Protein AF-A0A433PFR7-F1 (afdb_monomer)

Mean predicted aligned error: 8.27 Å

Structure (mmCIF, N/CA/C/O backbone):
data_AF-A0A433PFR7-F1
#
_entry.id   AF-A0A433PFR7-F1
#
loop_
_atom_site.group_PDB
_atom_site.id
_atom_site.type_symbol
_atom_site.label_atom_id
_atom_site.label_alt_id
_atom_site.label_comp_id
_atom_site.label_asym_id
_atom_site.label_entity_id
_atom_site.label_seq_id
_atom_site.pdbx_PDB_ins_code
_atom_site.Cartn_x
_atom_site.Cartn_y
_atom_site.Cartn_z
_atom_site.occupancy
_atom_site.B_iso_or_equiv
_atom_site.auth_seq_id
_atom_site.auth_comp_id
_atom_site.auth_asym_id
_atom_site.auth_atom_id
_atom_site.pdbx_PDB_model_num
ATOM 1 N N . MET A 1 1 ? -20.450 30.316 16.118 1.00 57.66 1 MET A N 1
ATOM 2 C CA . MET A 1 1 ? -20.716 29.095 16.912 1.00 57.66 1 MET A CA 1
ATOM 3 C C . MET A 1 1 ? -19.470 28.227 16.877 1.00 57.66 1 MET A C 1
ATOM 5 O O . MET A 1 1 ? -18.937 28.027 15.795 1.00 57.66 1 MET A O 1
ATOM 9 N N . GLY A 1 2 ? -18.952 27.804 18.033 1.00 80.06 2 GLY A N 1
ATOM 10 C CA . GLY A 1 2 ? -17.734 26.987 18.105 1.00 80.06 2 GLY A CA 1
ATOM 11 C C . GLY A 1 2 ? -18.004 25.517 17.775 1.00 80.06 2 GLY A C 1
ATOM 12 O O . GLY A 1 2 ? -19.076 25.006 18.090 1.00 80.06 2 GLY A O 1
ATOM 13 N N . LEU A 1 3 ? -17.019 24.834 17.182 1.00 79.88 3 LEU A N 1
ATOM 14 C CA . LEU A 1 3 ? -17.090 23.415 16.791 1.00 79.88 3 LEU A CA 1
ATOM 15 C C . LEU A 1 3 ? -17.445 22.475 17.965 1.00 79.88 3 LEU A C 1
ATOM 17 O O . LEU A 1 3 ? -17.964 21.389 17.753 1.00 79.88 3 LEU A O 1
ATOM 21 N N . THR A 1 4 ? -17.188 22.910 19.202 1.00 82.31 4 THR A N 1
ATOM 22 C CA . THR A 1 4 ? -17.445 22.179 20.454 1.00 82.31 4 THR A CA 1
ATOM 23 C C . THR A 1 4 ? -18.914 22.150 20.884 1.00 82.31 4 THR A C 1
ATOM 25 O O . THR A 1 4 ? -19.231 21.505 21.873 1.00 82.31 4 THR A O 1
ATOM 28 N N . LEU A 1 5 ? -19.796 22.885 20.201 1.00 90.31 5 LEU A N 1
ATOM 29 C CA . LEU A 1 5 ? -21.241 22.893 20.472 1.00 90.31 5 LEU A CA 1
ATOM 30 C C . LEU A 1 5 ? -22.022 21.988 19.507 1.00 90.31 5 LEU A C 1
ATOM 32 O O . LEU A 1 5 ? -23.244 21.905 19.598 1.00 90.31 5 LEU A O 1
ATOM 36 N N . LEU A 1 6 ? -21.334 21.359 18.551 1.00 92.69 6 LEU A N 1
ATOM 37 C CA . LEU A 1 6 ? -21.954 20.459 17.586 1.00 92.69 6 LEU A CA 1
ATOM 38 C C . LEU A 1 6 ? -22.175 19.070 18.207 1.00 92.69 6 LEU A C 1
ATOM 40 O O . LEU A 1 6 ? -21.368 18.644 19.033 1.00 92.69 6 LEU A O 1
ATOM 44 N N . PRO A 1 7 ? -23.215 18.329 17.784 1.00 95.31 7 PRO A N 1
ATOM 45 C CA . PRO A 1 7 ? -23.374 16.928 18.159 1.00 95.31 7 PRO A CA 1
ATOM 46 C C . PRO A 1 7 ? -22.161 16.088 17.743 1.00 95.31 7 PRO A C 1
ATOM 48 O O . PRO A 1 7 ? -21.603 16.292 16.660 1.00 95.31 7 PRO A O 1
ATOM 51 N N . GLU A 1 8 ? -21.794 15.100 18.560 1.00 95.06 8 GLU A N 1
ATOM 52 C CA . GLU A 1 8 ? -20.615 14.254 18.325 1.00 95.06 8 GLU A CA 1
ATOM 53 C C . GLU A 1 8 ? -20.634 13.555 16.962 1.00 95.06 8 GLU A C 1
ATOM 55 O O . GLU A 1 8 ? -19.588 13.428 16.336 1.00 95.06 8 GLU A O 1
ATOM 60 N N . ASP A 1 9 ? -21.803 13.170 16.445 1.00 95.38 9 ASP A N 1
ATOM 61 C CA . ASP A 1 9 ? -21.917 12.541 15.122 1.00 95.38 9 ASP A CA 1
ATOM 62 C C . ASP A 1 9 ? -21.520 13.489 13.979 1.00 95.38 9 ASP A C 1
ATOM 64 O O . ASP A 1 9 ? -20.917 13.071 12.985 1.00 95.38 9 ASP A O 1
ATOM 68 N N . ILE A 1 10 ? -21.809 14.787 14.118 1.00 96.31 10 ILE A N 1
ATOM 69 C CA . ILE A 1 10 ? -21.366 15.805 13.158 1.00 96.31 10 ILE A CA 1
ATOM 70 C C . ILE A 1 10 ? -19.855 15.983 13.271 1.00 96.31 10 ILE A C 1
ATOM 72 O O . ILE A 1 10 ? -19.156 16.013 12.258 1.00 96.31 10 ILE A O 1
ATOM 76 N N . ILE A 1 11 ? -19.340 16.028 14.499 1.00 96.38 11 ILE A N 1
ATOM 77 C CA . ILE A 1 11 ? -17.906 16.130 14.763 1.00 96.38 11 ILE A CA 1
ATOM 78 C C . ILE A 1 11 ? -17.160 14.908 14.199 1.00 96.38 11 ILE A C 1
ATOM 80 O O . ILE A 1 11 ? -16.116 15.067 13.572 1.00 96.38 11 ILE A O 1
ATOM 84 N N . LEU A 1 12 ? -17.712 13.703 14.340 1.00 96.50 12 LEU A N 1
ATOM 85 C CA . LEU A 1 12 ? -17.179 12.462 13.780 1.00 96.50 12 LEU A CA 1
ATOM 86 C C . LEU A 1 12 ? -17.152 12.494 12.249 1.00 96.50 12 LEU A C 1
ATOM 88 O O . LEU A 1 12 ? -16.166 12.081 11.635 1.00 96.50 12 LEU A O 1
ATOM 92 N N . ASN A 1 13 ? -18.210 13.016 11.622 1.00 95.94 13 ASN A N 1
ATOM 93 C CA . ASN A 1 13 ? -18.255 13.202 10.175 1.00 95.94 13 ASN A CA 1
ATOM 94 C C . ASN A 1 13 ? -17.213 14.210 9.686 1.00 95.94 13 ASN A C 1
ATOM 96 O O . ASN A 1 13 ? -16.622 13.991 8.633 1.00 95.94 13 ASN A O 1
ATOM 100 N N . VAL A 1 14 ? -16.938 15.274 10.440 1.00 95.25 14 VAL A N 1
ATOM 101 C CA . VAL A 1 14 ? -15.819 16.176 10.131 1.00 95.25 14 VAL A CA 1
ATOM 102 C C . VAL A 1 14 ? -14.492 15.440 10.312 1.00 95.25 14 VAL A C 1
ATOM 104 O O . VAL A 1 14 ? -13.678 15.416 9.394 1.00 95.25 14 VAL A O 1
ATOM 107 N N . PHE A 1 15 ? -14.299 14.777 11.455 1.00 95.94 15 PHE A N 1
ATOM 108 C CA . PHE A 1 15 ? -13.058 14.093 11.818 1.00 95.94 15 PHE A CA 1
ATOM 109 C C . PHE A 1 15 ? -12.628 13.054 10.782 1.00 95.94 15 PHE A C 1
ATOM 111 O O . PHE A 1 15 ? -11.474 13.047 10.359 1.00 95.94 15 PHE A O 1
ATOM 118 N N . LYS A 1 16 ? -13.550 12.195 10.330 1.00 95.31 16 LYS A N 1
ATOM 119 C CA . LYS A 1 16 ? -13.229 11.126 9.374 1.00 95.31 16 LYS A CA 1
ATOM 120 C C . LYS A 1 16 ? -12.813 11.645 7.992 1.00 95.31 16 LYS A C 1
ATOM 122 O O . LYS A 1 16 ? -12.216 10.882 7.249 1.00 95.31 16 LYS A O 1
ATOM 127 N N . ASN A 1 17 ? -13.112 12.902 7.654 1.00 94.75 17 ASN A N 1
ATOM 128 C CA . ASN A 1 17 ? -12.732 13.537 6.386 1.00 94.75 17 ASN A CA 1
ATOM 129 C C . ASN A 1 17 ? -11.393 14.293 6.459 1.00 94.75 17 ASN A C 1
ATOM 131 O O . ASN A 1 17 ? -10.944 14.850 5.460 1.00 94.75 17 ASN A O 1
ATOM 135 N N . LEU A 1 18 ? -10.753 14.344 7.630 1.00 92.94 18 LEU A N 1
ATOM 136 C CA . LEU A 1 18 ? -9.471 15.021 7.790 1.00 92.94 18 LEU A CA 1
ATOM 137 C C . LEU A 1 18 ? -8.329 14.155 7.272 1.00 92.94 18 LEU A C 1
ATOM 139 O O . LEU A 1 18 ? -8.136 13.046 7.764 1.00 92.94 18 LEU A O 1
ATOM 143 N N . SER A 1 19 ? -7.501 14.715 6.392 1.00 89.62 19 SER A N 1
ATOM 144 C CA . SER A 1 19 ? -6.254 14.078 5.953 1.00 89.62 19 SER A CA 1
ATOM 145 C C . SER A 1 19 ? -5.286 13.838 7.116 1.00 89.62 19 SER A C 1
ATOM 147 O O . SER A 1 19 ? -4.641 12.795 7.186 1.00 89.62 19 SER A O 1
ATOM 149 N N . ASN A 1 20 ? -5.215 14.785 8.060 1.00 88.44 20 ASN A N 1
ATOM 150 C CA . ASN A 1 20 ? -4.417 14.665 9.274 1.00 88.44 20 ASN A CA 1
ATOM 151 C C . ASN A 1 20 ? -5.273 14.895 10.539 1.00 88.44 20 ASN A C 1
ATOM 153 O O . ASN A 1 20 ? -5.605 16.042 10.859 1.00 88.44 20 ASN A O 1
ATOM 157 N N . PRO A 1 21 ? -5.590 13.841 11.315 1.00 91.62 21 PRO A N 1
ATOM 158 C CA . PRO A 1 21 ? -6.370 13.972 12.546 1.00 91.62 21 PRO A CA 1
ATOM 159 C C . PRO A 1 21 ? -5.608 14.686 13.680 1.00 91.62 21 PRO A C 1
ATOM 161 O O . PRO A 1 21 ? -6.219 15.096 14.669 1.00 91.62 21 PRO A O 1
ATOM 164 N N . GLN A 1 22 ? -4.288 14.880 13.564 1.00 91.12 22 GLN A N 1
ATOM 165 C CA . GLN A 1 22 ? -3.486 15.524 14.605 1.00 91.12 22 GLN A CA 1
ATOM 166 C C . GLN A 1 22 ? -3.878 16.991 14.808 1.00 91.12 22 GLN A C 1
ATOM 168 O O . GLN A 1 22 ? -4.051 17.416 15.951 1.00 91.12 22 GLN A O 1
ATOM 173 N N . SER A 1 23 ? -4.101 17.748 13.731 1.00 90.38 23 SER A N 1
ATOM 174 C CA . SER A 1 23 ? -4.507 19.158 13.817 1.00 90.38 23 SER A CA 1
ATOM 175 C C . SER A 1 23 ? -5.829 19.332 14.570 1.00 90.38 23 SER A C 1
ATOM 177 O O . SER A 1 23 ? -5.999 20.276 15.337 1.00 90.38 23 SER A O 1
ATOM 179 N N . PHE A 1 24 ? -6.744 18.373 14.426 1.00 92.94 24 PHE A N 1
ATOM 180 C CA . PHE A 1 24 ? -8.010 18.358 15.155 1.00 92.94 24 PHE A CA 1
ATOM 181 C C . PHE A 1 24 ? -7.815 18.130 16.654 1.00 92.94 24 PHE A C 1
ATOM 183 O O . PHE A 1 24 ? -8.412 18.826 17.473 1.00 92.94 24 PHE A O 1
ATOM 190 N N . SER A 1 25 ? -6.925 17.206 17.022 1.00 93.81 25 SER A N 1
ATOM 191 C CA . SER A 1 25 ? -6.596 16.943 18.427 1.00 93.81 25 SER A CA 1
ATOM 192 C C . SER A 1 25 ? -5.923 18.136 19.125 1.00 93.81 25 SER A C 1
ATOM 194 O O . SER A 1 25 ? -6.022 18.272 20.340 1.00 93.81 25 SER A O 1
ATOM 196 N N . GLN A 1 26 ? -5.262 19.018 18.369 1.00 94.75 26 GLN A N 1
ATOM 197 C CA . GLN A 1 26 ? -4.558 20.194 18.890 1.00 94.75 26 GLN A CA 1
ATOM 198 C C . GLN A 1 26 ? -5.454 21.432 19.041 1.00 94.75 26 GLN A C 1
ATOM 200 O O . GLN A 1 26 ? -5.080 22.372 19.738 1.00 94.75 26 GLN A O 1
ATOM 205 N N . ALA A 1 27 ? -6.637 21.443 18.422 1.00 94.12 27 ALA A N 1
ATOM 206 C CA . ALA A 1 27 ? -7.498 22.622 18.381 1.00 94.12 27 ALA A CA 1
ATOM 207 C C . ALA A 1 27 ? -8.215 2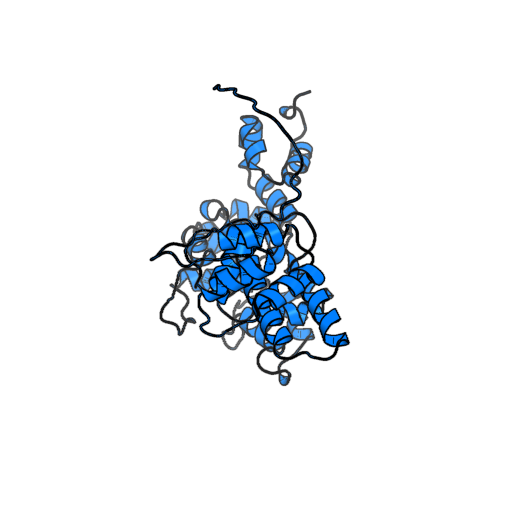2.914 19.714 1.00 94.12 27 ALA A C 1
ATOM 209 O O . ALA A 1 27 ? -8.423 24.076 20.058 1.00 94.12 27 ALA A O 1
ATOM 210 N N . SER A 1 28 ? -8.614 21.890 20.482 1.00 94.75 28 SER A N 1
ATOM 211 C CA . SER A 1 28 ? -9.188 22.082 21.824 1.00 94.75 28 SER A CA 1
ATOM 212 C C . SER A 1 28 ? -9.105 20.823 22.694 1.00 94.75 28 SER A C 1
ATOM 214 O O . SER A 1 28 ? -8.975 19.711 22.187 1.00 94.75 28 SER A O 1
ATOM 216 N N . ARG A 1 29 ? -9.257 20.979 24.020 1.00 95.25 29 ARG A N 1
ATOM 217 C CA . ARG A 1 29 ? -9.275 19.847 24.973 1.00 95.25 29 ARG A CA 1
ATOM 218 C C . ARG A 1 29 ? -10.424 18.866 24.720 1.00 95.25 29 ARG A C 1
ATOM 220 O O . ARG A 1 29 ? -10.246 17.668 24.909 1.00 95.25 29 ARG A O 1
ATOM 227 N N . HIS A 1 30 ? -11.585 19.364 24.295 1.00 94.75 30 HIS A N 1
ATOM 228 C CA . HIS A 1 30 ? -12.734 18.517 23.981 1.00 94.75 30 HIS A CA 1
ATOM 229 C C . HIS A 1 30 ? -12.462 17.665 22.733 1.00 94.75 30 HIS A C 1
ATOM 231 O O . HIS A 1 30 ? -12.607 16.446 22.778 1.00 94.75 30 HIS A O 1
ATOM 237 N N . LEU A 1 31 ? -11.954 18.284 21.659 1.00 95.06 31 LEU A N 1
ATOM 238 C CA . LEU A 1 31 ? -11.598 17.574 20.425 1.00 95.06 31 LEU A CA 1
ATOM 239 C C . LEU A 1 31 ? -10.433 16.597 20.636 1.00 95.06 31 LEU A C 1
ATOM 241 O O . LEU A 1 31 ? -10.427 15.507 20.067 1.00 95.06 31 LEU A O 1
ATOM 245 N N . TYR A 1 32 ? -9.484 16.942 21.509 1.00 96.00 32 TYR A N 1
ATOM 246 C CA . TYR A 1 32 ? -8.449 16.021 21.969 1.00 96.00 32 TYR A CA 1
ATOM 247 C C . TYR A 1 32 ? -9.048 14.772 22.632 1.00 96.00 32 TYR A C 1
ATOM 249 O O . TYR A 1 32 ? -8.639 13.660 22.297 1.00 96.00 32 TYR A O 1
ATOM 257 N N . GLY A 1 33 ? -10.034 14.943 23.521 1.00 96.50 33 GLY A N 1
ATOM 258 C CA . GLY A 1 33 ? -10.772 13.843 24.149 1.00 96.50 33 GLY A CA 1
ATOM 259 C C . GLY A 1 33 ? -11.422 12.923 23.116 1.00 96.50 33 GLY A C 1
ATOM 260 O O . GLY A 1 33 ? -11.095 11.738 23.074 1.00 96.50 33 GLY A O 1
ATOM 261 N N . LEU A 1 34 ? -12.224 13.491 22.211 1.00 96.31 34 LEU A N 1
ATOM 262 C CA . LEU A 1 34 ? -12.895 12.742 21.141 1.00 96.31 34 LEU A CA 1
ATOM 263 C C . LEU A 1 34 ? -11.901 12.012 20.225 1.00 96.31 34 LEU A C 1
ATOM 265 O O . LEU A 1 34 ? -12.085 10.843 19.901 1.00 96.31 34 LEU A O 1
ATOM 269 N N . SER A 1 35 ? -10.782 12.651 19.860 1.00 95.12 35 SER A N 1
ATOM 270 C CA . SER A 1 35 ? -9.757 12.036 18.999 1.00 95.12 35 SER A CA 1
ATOM 271 C C . SER A 1 35 ? -9.100 10.791 19.611 1.00 95.12 35 SER A C 1
ATOM 273 O O . SER A 1 35 ? -8.528 9.964 18.894 1.00 95.12 35 SER A O 1
ATOM 275 N N . LYS A 1 36 ? -9.163 10.635 20.940 1.00 94.75 36 LYS A N 1
ATOM 276 C CA . LYS A 1 36 ? -8.648 9.450 21.631 1.00 94.75 36 LYS A CA 1
ATOM 277 C C . LYS A 1 36 ? -9.621 8.283 21.612 1.00 94.75 36 LYS A C 1
ATOM 279 O O . LYS A 1 36 ? -9.160 7.152 21.794 1.00 94.75 36 LYS A O 1
ATOM 284 N N . GLU A 1 37 ? -10.902 8.525 21.383 1.00 96.62 37 GLU A N 1
ATOM 285 C CA . GLU A 1 37 ? -11.910 7.479 21.432 1.00 96.62 37 GLU A CA 1
ATOM 286 C C . GLU A 1 37 ? -11.708 6.440 20.321 1.00 96.62 37 GLU A C 1
ATOM 288 O O . GLU A 1 37 ? -11.404 6.796 19.173 1.00 96.62 37 GLU A O 1
ATOM 293 N N . PRO A 1 38 ? -11.902 5.142 20.624 1.00 97.19 38 PRO A N 1
ATOM 294 C CA . PRO A 1 38 ? -11.818 4.081 19.626 1.00 97.19 38 PRO A CA 1
ATOM 295 C C . PRO A 1 38 ? -12.721 4.312 18.412 1.00 97.19 38 PRO A C 1
ATOM 297 O O . PRO A 1 38 ? -12.294 4.074 17.284 1.00 97.19 38 PRO A O 1
ATOM 300 N N . ARG A 1 39 ? -13.932 4.841 18.631 1.00 97.44 39 ARG A N 1
ATOM 301 C CA . ARG A 1 39 ? -14.922 5.131 17.583 1.00 97.44 39 ARG A CA 1
ATOM 302 C C . ARG A 1 39 ? -14.375 6.091 16.528 1.00 97.44 39 ARG A C 1
ATOM 304 O O . ARG A 1 39 ? -14.427 5.786 15.339 1.00 97.44 39 ARG A O 1
ATOM 311 N N . PHE A 1 40 ? -13.797 7.215 16.949 1.00 97.50 40 PHE A N 1
ATOM 312 C CA . PHE A 1 40 ? -13.238 8.218 16.038 1.00 97.50 40 PHE A CA 1
ATOM 313 C C . PHE A 1 40 ? -12.099 7.643 15.192 1.00 97.50 40 PHE A C 1
ATOM 315 O O . PHE A 1 40 ? -12.100 7.782 13.967 1.00 97.50 40 PHE A O 1
ATOM 322 N N . LYS A 1 41 ? -11.166 6.924 15.827 1.00 97.06 41 LYS A N 1
ATOM 323 C CA . LYS A 1 41 ? -10.046 6.268 15.134 1.00 97.06 41 LYS A CA 1
ATOM 324 C C . LYS A 1 41 ? -10.526 5.210 14.148 1.00 97.06 41 LYS A C 1
ATOM 326 O O . LYS A 1 41 ? -10.062 5.196 13.012 1.00 97.06 41 LYS A O 1
ATOM 331 N N . ALA A 1 42 ? -11.460 4.354 14.561 1.00 98.06 42 ALA A N 1
ATOM 332 C CA . ALA A 1 42 ? -12.000 3.291 13.724 1.00 98.06 42 ALA A CA 1
ATOM 333 C C . ALA A 1 42 ? -12.679 3.848 12.466 1.00 98.06 42 ALA A C 1
ATOM 335 O O . ALA A 1 42 ? -12.347 3.434 11.357 1.00 98.06 42 ALA A O 1
ATOM 336 N N . HIS A 1 43 ? -13.553 4.847 12.620 1.00 97.81 43 HIS A N 1
ATOM 337 C CA . HIS A 1 43 ? -14.198 5.504 11.484 1.00 97.81 43 HIS A CA 1
ATOM 338 C C . HIS A 1 43 ? -13.194 6.196 10.560 1.00 97.81 43 HIS A C 1
ATOM 340 O O . HIS A 1 43 ? -13.334 6.098 9.344 1.00 97.81 43 HIS A O 1
ATOM 346 N N . TRP A 1 44 ? -12.178 6.868 11.107 1.00 97.19 44 TRP A N 1
ATOM 347 C CA . TRP A 1 44 ? -11.142 7.510 10.298 1.00 97.19 44 TRP A CA 1
ATOM 348 C C . TRP A 1 44 ? -10.313 6.489 9.505 1.00 97.19 44 TRP A C 1
ATOM 350 O O . TRP A 1 44 ? -10.125 6.673 8.304 1.00 97.19 44 TRP A O 1
ATOM 360 N N . LEU A 1 45 ? -9.889 5.390 10.142 1.00 97.00 45 LEU A N 1
ATOM 361 C CA . LEU A 1 45 ? -9.119 4.306 9.517 1.00 97.00 45 LEU A CA 1
ATOM 362 C C . LEU A 1 45 ? -9.905 3.615 8.396 1.00 97.00 45 LEU A C 1
ATOM 364 O O . LEU A 1 45 ? -9.369 3.416 7.307 1.00 97.00 45 LEU A O 1
ATOM 368 N N . VAL A 1 46 ? -11.175 3.273 8.641 1.00 97.38 46 VAL A N 1
ATOM 369 C CA . VAL A 1 46 ? -12.046 2.651 7.630 1.00 97.38 46 VAL A CA 1
ATOM 370 C C . VAL A 1 46 ? -12.346 3.622 6.491 1.00 97.38 46 VAL A C 1
ATOM 372 O O . VAL A 1 46 ? -12.349 3.207 5.337 1.00 97.38 46 VAL A O 1
ATOM 375 N N . HIS A 1 47 ? -12.548 4.909 6.780 1.00 96.06 47 HIS A N 1
ATOM 376 C CA . HIS A 1 47 ? -12.802 5.911 5.747 1.00 96.06 47 HIS A CA 1
ATOM 377 C C . HIS A 1 47 ? -11.587 6.139 4.834 1.00 96.06 47 HIS A C 1
ATOM 379 O O . HIS A 1 47 ? -11.742 6.193 3.619 1.00 96.06 47 HIS A O 1
ATOM 385 N N . HIS A 1 48 ? -10.379 6.234 5.399 1.00 93.50 48 HIS A N 1
ATOM 386 C CA . HIS A 1 48 ? -9.168 6.551 4.632 1.00 93.50 48 HIS A CA 1
ATOM 387 C C . HIS A 1 48 ? -8.564 5.346 3.911 1.00 93.50 48 HIS A C 1
ATOM 389 O O . HIS A 1 48 ? -8.147 5.457 2.759 1.00 93.50 48 HIS A O 1
ATOM 395 N N . PHE A 1 49 ? -8.515 4.186 4.567 1.00 93.88 49 PHE A N 1
ATOM 396 C CA . PHE A 1 49 ? -7.866 2.995 4.008 1.00 93.88 49 PHE A CA 1
ATOM 397 C C . PHE A 1 49 ? -8.859 1.980 3.440 1.00 93.88 49 PHE A C 1
ATOM 399 O O . PHE A 1 49 ? -8.475 1.044 2.740 1.00 93.88 49 PHE A O 1
ATOM 406 N N . GLY A 1 50 ? -10.147 2.162 3.712 1.00 95.00 50 GLY A N 1
ATOM 407 C CA . GLY A 1 50 ? -11.181 1.206 3.361 1.00 95.00 50 GLY A CA 1
ATOM 408 C C . GLY A 1 50 ? -11.248 0.018 4.332 1.00 95.00 50 GLY A C 1
ATOM 409 O O . GLY A 1 50 ? -10.293 -0.268 5.065 1.00 95.00 50 GLY A O 1
ATOM 410 N N . PRO A 1 51 ? -12.362 -0.738 4.293 1.00 95.81 51 PRO A N 1
ATOM 411 C CA . PRO A 1 51 ? -12.597 -1.928 5.115 1.00 95.81 51 PRO A CA 1
ATOM 412 C C . PRO A 1 51 ? -11.423 -2.908 5.172 1.00 95.81 51 PRO A C 1
ATOM 414 O O . PRO A 1 51 ? -11.076 -3.434 6.224 1.00 95.81 51 PRO A O 1
ATOM 417 N N . ARG A 1 52 ? -10.789 -3.141 4.022 1.00 95.12 52 ARG A N 1
ATOM 418 C CA . ARG A 1 52 ? -9.794 -4.198 3.835 1.00 95.12 52 ARG A CA 1
ATOM 419 C C . ARG A 1 52 ? -8.434 -3.887 4.470 1.00 95.12 52 ARG A C 1
ATOM 421 O O . ARG A 1 52 ? -7.716 -4.799 4.865 1.00 95.12 52 ARG A O 1
ATOM 428 N N . TYR A 1 53 ? -8.082 -2.607 4.572 1.00 95.56 53 TYR A N 1
ATOM 429 C CA . TYR A 1 53 ? -6.754 -2.164 5.007 1.00 95.56 53 TYR A CA 1
ATOM 430 C C . TYR A 1 53 ? -6.747 -1.468 6.362 1.00 95.56 53 TYR A C 1
ATOM 432 O O . TYR A 1 53 ? -5.675 -1.279 6.936 1.00 95.56 53 TYR A O 1
ATOM 440 N N . ALA A 1 54 ? -7.921 -1.103 6.882 1.00 96.94 54 ALA A N 1
ATOM 441 C CA . ALA A 1 54 ? -8.054 -0.385 8.142 1.00 96.94 54 ALA A CA 1
ATOM 442 C C . ALA A 1 54 ? -7.289 -1.068 9.286 1.00 96.94 54 ALA A C 1
ATOM 444 O O . ALA A 1 54 ? -6.524 -0.406 9.984 1.00 96.94 54 ALA A O 1
ATOM 445 N N . LEU A 1 55 ? -7.422 -2.393 9.431 1.00 97.25 55 LEU A N 1
ATOM 446 C CA . LEU A 1 55 ? -6.714 -3.152 10.464 1.00 97.25 55 LEU A CA 1
ATOM 447 C C . LEU A 1 55 ? -5.191 -3.144 10.264 1.00 97.25 55 LEU A C 1
ATOM 449 O O . LEU A 1 55 ? -4.451 -2.907 11.216 1.00 97.25 55 LEU A O 1
ATOM 453 N N . TYR A 1 56 ? -4.720 -3.364 9.032 1.00 96.25 56 TYR A N 1
ATOM 454 C CA . TYR A 1 56 ? -3.289 -3.349 8.712 1.00 96.25 56 TYR A CA 1
ATOM 455 C C . TYR A 1 56 ? -2.648 -2.008 9.090 1.00 96.25 56 TYR A C 1
ATOM 457 O O . TYR A 1 56 ? -1.652 -1.980 9.813 1.00 96.25 56 TYR A O 1
ATOM 465 N N . TYR A 1 57 ? -3.247 -0.888 8.671 1.00 95.75 57 TYR A N 1
ATOM 466 C CA . TYR A 1 57 ? -2.703 0.435 8.985 1.00 95.75 57 TYR A CA 1
ATOM 467 C C . TYR A 1 57 ? -2.910 0.849 10.442 1.00 95.75 57 TYR A C 1
ATOM 469 O O . TYR A 1 57 ? -2.088 1.608 10.956 1.00 95.75 57 TYR A O 1
ATOM 477 N N . ALA A 1 58 ? -3.935 0.337 11.131 1.00 97.06 58 ALA A N 1
ATOM 478 C CA . ALA A 1 58 ? -4.063 0.510 12.577 1.00 97.06 58 ALA A CA 1
ATOM 479 C C . ALA A 1 58 ? -2.843 -0.078 13.296 1.00 97.06 58 ALA A C 1
ATOM 481 O O . ALA A 1 58 ? -2.180 0.618 14.064 1.00 97.06 58 ALA A O 1
ATOM 482 N N . ILE A 1 59 ? -2.500 -1.329 12.979 1.00 96.50 59 ILE A N 1
ATOM 483 C CA . ILE A 1 59 ? -1.358 -2.024 13.579 1.00 96.50 59 ILE A CA 1
ATOM 484 C C . ILE A 1 59 ? -0.056 -1.323 13.194 1.00 96.50 59 ILE A C 1
ATOM 486 O O . ILE A 1 59 ? 0.754 -1.031 14.066 1.00 96.50 59 ILE A O 1
ATOM 490 N N . LEU A 1 60 ? 0.130 -0.985 11.916 1.00 93.88 60 LEU A N 1
ATOM 491 C CA . LEU A 1 60 ? 1.369 -0.373 11.437 1.00 93.88 60 LEU A CA 1
ATOM 492 C C . LEU A 1 60 ? 1.622 1.020 12.042 1.00 93.88 60 LEU A C 1
ATOM 494 O O . LEU A 1 60 ? 2.755 1.333 12.406 1.00 93.88 60 LEU A O 1
ATOM 498 N N . ARG A 1 61 ? 0.586 1.866 12.150 1.00 93.12 61 ARG A N 1
ATOM 499 C CA . ARG A 1 61 ? 0.726 3.268 12.594 1.00 93.12 61 ARG A CA 1
ATOM 500 C C . ARG A 1 61 ? 0.569 3.446 14.104 1.00 93.12 61 ARG A C 1
ATOM 502 O O . ARG A 1 61 ? 1.179 4.345 14.675 1.00 93.12 61 ARG A O 1
ATOM 509 N N . MET A 1 62 ? -0.254 2.627 14.756 1.00 95.50 62 MET A N 1
ATOM 510 C CA . MET A 1 62 ? -0.603 2.775 16.173 1.00 95.50 62 MET A CA 1
ATOM 511 C C . MET A 1 62 ? -0.714 1.423 16.901 1.00 95.50 62 MET A C 1
ATOM 513 O O . MET A 1 62 ? -1.741 1.137 17.525 1.00 95.50 62 MET A O 1
ATOM 517 N N . PRO A 1 63 ? 0.349 0.594 16.891 1.00 96.62 63 PRO A N 1
ATOM 518 C CA . PRO A 1 63 ? 0.277 -0.778 17.401 1.00 96.62 63 PRO A CA 1
ATOM 519 C C . PRO A 1 63 ? -0.140 -0.839 18.875 1.00 96.62 63 PRO A C 1
ATOM 521 O O . PRO A 1 63 ? -1.019 -1.611 19.239 1.00 96.62 63 PRO A O 1
ATOM 524 N N . HIS A 1 64 ? 0.394 0.059 19.705 1.00 96.88 64 HIS A N 1
ATOM 525 C CA . HIS A 1 64 ? 0.113 0.144 21.142 1.00 96.88 64 HIS A CA 1
ATOM 526 C C . HIS A 1 64 ? -1.347 0.493 21.490 1.00 96.88 64 HIS A C 1
ATOM 528 O O . HIS A 1 64 ? -1.769 0.286 22.624 1.00 96.88 64 HIS A O 1
ATOM 534 N N . LEU A 1 65 ? -2.123 1.031 20.540 1.00 96.88 65 LEU A N 1
ATOM 535 C CA . LEU A 1 65 ? -3.544 1.350 20.730 1.00 96.88 65 LEU A CA 1
ATOM 536 C C . LEU A 1 65 ? -4.472 0.229 20.257 1.00 96.88 65 LEU A C 1
ATOM 538 O O . LEU A 1 65 ? -5.669 0.283 20.530 1.00 96.88 65 LEU A O 1
ATOM 542 N N . CYS A 1 66 ? -3.943 -0.770 19.550 1.00 98.00 66 CYS A N 1
ATOM 543 C CA . CYS A 1 66 ? -4.704 -1.879 18.988 1.00 98.00 66 CYS A CA 1
ATOM 544 C C . CYS A 1 66 ? -5.025 -2.925 20.062 1.00 98.00 66 CYS A C 1
ATOM 546 O O . CYS A 1 66 ? -4.566 -4.057 19.984 1.00 98.00 66 CYS A O 1
ATOM 548 N N . ASN A 1 67 ? -5.793 -2.537 21.079 1.00 97.69 67 ASN A N 1
ATOM 549 C CA . ASN A 1 67 ? -6.395 -3.447 22.051 1.00 97.69 67 ASN A CA 1
ATOM 550 C C . ASN A 1 67 ? -7.744 -3.989 21.545 1.00 97.69 67 ASN A C 1
ATOM 552 O O . ASN A 1 67 ? -8.267 -3.557 20.518 1.00 97.69 67 ASN A O 1
ATOM 556 N N . ASP A 1 68 ? -8.328 -4.924 22.282 1.00 97.19 68 ASP A N 1
ATOM 557 C CA . ASP A 1 68 ? -9.644 -5.507 22.009 1.00 97.19 68 ASP A CA 1
ATOM 558 C C . ASP A 1 68 ? -10.746 -4.451 21.805 1.00 97.19 68 ASP A C 1
ATOM 560 O O . ASP A 1 68 ? -11.560 -4.593 20.892 1.00 97.19 68 ASP A O 1
ATOM 564 N N . ALA A 1 69 ? -10.740 -3.352 22.566 1.00 97.75 69 ALA A N 1
ATOM 565 C CA . ALA A 1 69 ? -11.711 -2.268 22.403 1.00 97.75 69 ALA A CA 1
ATOM 566 C C . ALA A 1 69 ? -11.598 -1.566 21.033 1.00 97.75 69 ALA A C 1
ATOM 568 O O . ALA A 1 69 ? -12.602 -1.400 20.337 1.00 97.75 69 ALA A O 1
ATOM 569 N N . LEU A 1 70 ? -10.391 -1.177 20.603 1.00 98.19 70 LEU A N 1
ATOM 570 C CA . LEU A 1 70 ? -10.198 -0.552 19.288 1.00 98.19 70 LEU A CA 1
ATOM 571 C C . LEU A 1 70 ? -10.465 -1.533 18.148 1.00 98.19 70 LEU A C 1
ATOM 573 O O . LEU A 1 70 ? -11.118 -1.171 17.171 1.00 98.19 70 LEU A O 1
ATOM 577 N N . LEU A 1 71 ? -9.976 -2.765 18.269 1.00 98.44 71 LEU A N 1
ATOM 578 C CA . LEU A 1 71 ? -10.088 -3.756 17.206 1.00 98.44 71 LEU A CA 1
ATOM 579 C C . LEU A 1 71 ? -11.526 -4.251 17.017 1.00 98.44 71 LEU A C 1
ATOM 581 O O . LEU A 1 71 ? -11.972 -4.382 15.878 1.00 98.44 71 LEU A O 1
ATOM 585 N N . SER A 1 72 ? -12.281 -4.445 18.100 1.00 98.38 72 SER A N 1
ATOM 586 C CA . SER A 1 72 ? -13.720 -4.727 18.011 1.00 98.38 72 SER A CA 1
ATOM 587 C C . SER A 1 72 ? -14.496 -3.567 17.402 1.00 98.38 72 SER A C 1
ATOM 589 O O . SER A 1 72 ? -15.325 -3.783 16.522 1.00 98.38 72 SER A O 1
ATOM 591 N N . THR A 1 73 ? -14.167 -2.329 17.777 1.00 98.50 73 THR A N 1
ATOM 592 C CA . THR A 1 73 ? -14.782 -1.140 17.173 1.00 98.50 73 THR A CA 1
ATOM 593 C C . THR A 1 73 ? -14.478 -1.051 15.675 1.00 98.50 73 THR A C 1
ATOM 595 O O . THR A 1 73 ? -15.382 -0.787 14.890 1.00 98.50 73 THR A O 1
ATOM 598 N N . LEU A 1 74 ? -13.239 -1.327 15.250 1.00 98.19 74 LEU A N 1
ATOM 599 C CA . LEU A 1 74 ? -12.856 -1.374 13.834 1.00 98.19 74 LEU A CA 1
ATOM 600 C C . LEU A 1 74 ? -13.696 -2.378 13.043 1.00 98.19 74 LEU A C 1
ATOM 602 O O . LEU A 1 74 ? -14.238 -2.022 11.998 1.00 98.19 74 LEU A O 1
ATOM 606 N N . VAL A 1 75 ? -13.827 -3.606 13.552 1.00 98.19 75 VAL A N 1
ATOM 607 C CA . VAL A 1 75 ? -14.641 -4.652 12.914 1.00 98.19 75 VAL A CA 1
ATOM 608 C C . VAL A 1 75 ? -16.114 -4.242 12.862 1.00 98.19 75 VAL A C 1
ATOM 610 O O . VAL A 1 75 ? -16.739 -4.359 11.812 1.00 98.19 75 VAL A O 1
ATOM 613 N N . ASN A 1 76 ? -16.653 -3.662 13.939 1.00 98.19 76 ASN A N 1
ATOM 614 C CA . ASN A 1 76 ? -18.028 -3.151 13.972 1.00 98.19 76 ASN A CA 1
ATOM 615 C C . ASN A 1 76 ? -18.257 -1.990 12.987 1.00 98.19 76 ASN A C 1
ATOM 617 O O . ASN A 1 76 ? -19.358 -1.828 12.467 1.00 98.19 76 ASN A O 1
ATOM 621 N N . CYS A 1 77 ? -17.221 -1.202 12.687 1.00 97.75 77 CYS A N 1
ATOM 622 C CA . CYS A 1 77 ? -17.240 -0.180 11.637 1.00 97.75 77 CYS A CA 1
ATOM 623 C C . CYS A 1 77 ? -17.074 -0.758 10.216 1.00 97.75 77 CYS A C 1
ATOM 625 O O . CYS A 1 77 ? -17.014 0.010 9.256 1.00 97.75 77 CYS A O 1
ATOM 627 N N . GLY A 1 78 ? -16.991 -2.082 10.066 1.00 97.25 78 GLY A N 1
ATOM 628 C CA . GLY A 1 78 ? -16.886 -2.774 8.785 1.00 97.25 78 GLY A CA 1
ATOM 629 C C . GLY A 1 78 ? -15.461 -3.125 8.363 1.00 97.25 78 GLY A C 1
ATOM 630 O O . GLY A 1 78 ? -15.272 -3.534 7.221 1.00 97.25 78 GLY A O 1
ATOM 631 N N . ALA A 1 79 ? -14.450 -2.975 9.225 1.00 97.62 79 ALA A N 1
ATOM 632 C CA . ALA A 1 79 ? -13.109 -3.452 8.902 1.00 97.62 79 ALA A CA 1
ATOM 633 C C . ALA A 1 79 ? -13.090 -4.982 8.755 1.00 97.62 79 ALA A C 1
ATOM 635 O O . ALA A 1 79 ? -13.651 -5.714 9.569 1.00 97.62 79 ALA A O 1
ATOM 636 N N . ILE A 1 80 ? -12.389 -5.462 7.734 1.00 96.38 80 ILE A N 1
ATOM 637 C CA . ILE A 1 80 ? -12.139 -6.884 7.511 1.00 96.38 80 ILE A CA 1
ATOM 638 C C . ILE A 1 80 ? -10.865 -7.259 8.270 1.00 96.38 80 ILE A C 1
ATOM 640 O O . ILE A 1 80 ? -9.953 -6.442 8.407 1.00 96.38 80 ILE A O 1
ATOM 644 N N . VAL A 1 81 ? -10.792 -8.502 8.744 1.00 97.00 81 VAL A N 1
ATOM 645 C CA . VAL A 1 81 ? -9.569 -9.111 9.281 1.00 97.00 81 VAL A CA 1
ATOM 646 C C . VAL A 1 81 ? -8.988 -10.028 8.195 1.00 97.00 81 VAL A C 1
ATOM 648 O O . VAL A 1 81 ? -9.442 -11.168 8.084 1.00 97.00 81 VAL A O 1
ATOM 651 N N . PRO A 1 82 ? -8.041 -9.571 7.347 1.00 96.31 82 PRO A N 1
ATOM 652 C CA . PRO A 1 82 ? -7.521 -10.381 6.245 1.00 96.31 82 PRO A CA 1
ATOM 653 C C . PRO A 1 82 ? -6.772 -11.602 6.767 1.00 96.31 82 PRO A C 1
ATOM 655 O O . PRO A 1 82 ? -5.900 -11.459 7.628 1.00 96.31 82 PRO A O 1
ATOM 658 N N . ARG A 1 83 ? -7.042 -12.791 6.216 1.00 95.75 83 ARG A N 1
ATOM 659 C CA . ARG A 1 83 ? -6.381 -14.027 6.670 1.00 95.75 83 ARG A CA 1
ATOM 660 C C . ARG A 1 83 ? -4.858 -13.949 6.522 1.00 95.75 83 ARG A C 1
ATOM 662 O O . ARG A 1 83 ? -4.142 -14.283 7.464 1.00 95.75 83 ARG A O 1
ATOM 669 N N . TYR A 1 84 ? -4.363 -13.390 5.416 1.00 94.19 84 TYR A N 1
ATOM 670 C CA . TYR A 1 84 ? -2.928 -13.147 5.225 1.00 94.19 84 TYR A CA 1
ATOM 671 C C . TYR A 1 84 ? -2.296 -12.284 6.325 1.00 94.19 84 TYR A C 1
ATOM 673 O O . TYR A 1 84 ? -1.209 -12.594 6.807 1.00 94.19 84 TYR A O 1
ATOM 681 N N . LEU A 1 85 ? -2.972 -11.219 6.768 1.00 94.81 85 LEU A N 1
ATOM 682 C CA . LEU A 1 85 ? -2.451 -10.364 7.837 1.00 94.81 85 LEU A CA 1
ATOM 683 C C . LEU A 1 85 ? -2.306 -11.149 9.146 1.00 94.81 85 LEU A C 1
ATOM 685 O O . LEU A 1 85 ? -1.307 -11.005 9.845 1.00 94.81 85 LEU A O 1
ATOM 689 N N . VAL A 1 86 ? -3.277 -12.010 9.451 1.00 95.31 86 VAL A N 1
ATOM 690 C CA . VAL A 1 86 ? -3.243 -12.879 10.634 1.00 95.31 86 VAL A CA 1
ATOM 691 C C . VAL A 1 86 ? -2.090 -13.875 10.534 1.00 95.31 86 VAL A C 1
ATOM 693 O O . VAL A 1 86 ? -1.330 -14.011 11.489 1.00 95.31 86 VAL A O 1
ATOM 696 N N . GLN A 1 87 ? -1.914 -14.520 9.374 1.00 92.81 87 GLN A N 1
ATOM 697 C CA . GLN A 1 87 ? -0.778 -15.410 9.109 1.00 92.81 87 GLN A CA 1
ATOM 698 C C . GLN A 1 87 ? 0.555 -14.695 9.380 1.00 92.81 87 GLN A C 1
ATOM 700 O O . GLN A 1 87 ? 1.435 -15.265 10.022 1.00 92.81 87 GLN A O 1
ATOM 705 N N . MET A 1 88 ? 0.697 -13.438 8.943 1.00 90.75 88 MET A N 1
ATOM 706 C CA . MET A 1 88 ? 1.900 -12.640 9.200 1.00 90.75 88 MET A CA 1
ATOM 707 C C . MET A 1 88 ? 2.078 -12.321 10.682 1.00 90.75 88 MET A C 1
ATOM 709 O O . MET A 1 88 ? 3.154 -12.561 11.210 1.00 90.75 88 MET A O 1
ATOM 713 N N . ILE A 1 89 ? 1.034 -11.864 11.376 1.00 92.19 89 ILE A N 1
ATOM 714 C CA . ILE A 1 89 ? 1.095 -11.557 12.815 1.00 92.19 89 ILE A CA 1
ATOM 715 C C . ILE A 1 89 ? 1.501 -12.791 13.633 1.00 92.19 89 ILE A C 1
ATOM 717 O O . ILE A 1 89 ? 2.373 -12.702 14.497 1.00 92.19 89 ILE A O 1
ATOM 721 N N . VAL A 1 90 ? 0.905 -13.953 13.343 1.00 91.69 90 VAL A N 1
ATOM 722 C CA . VAL A 1 90 ? 1.235 -15.223 14.010 1.00 91.69 90 VAL A CA 1
ATOM 723 C C . VAL A 1 90 ? 2.673 -15.648 13.704 1.00 91.69 90 VAL A C 1
ATOM 725 O O . VAL A 1 90 ? 3.379 -16.116 14.596 1.00 91.69 90 VAL A O 1
ATOM 728 N N . GLN A 1 91 ? 3.139 -15.465 12.465 1.00 86.00 91 GLN A N 1
ATOM 729 C CA . GLN A 1 91 ? 4.533 -15.739 12.108 1.00 86.00 91 GLN A CA 1
ATOM 730 C C . GLN A 1 91 ? 5.503 -14.821 12.851 1.00 86.00 91 GLN A C 1
ATOM 732 O O . GLN A 1 91 ? 6.446 -15.332 13.445 1.00 86.00 91 GLN A O 1
ATOM 737 N N . SER A 1 92 ? 5.250 -13.511 12.876 1.00 83.75 92 SER A N 1
ATOM 738 C CA . SER A 1 92 ? 6.092 -12.533 13.573 1.00 83.75 92 SER A CA 1
ATOM 739 C C . SER A 1 92 ? 6.153 -12.794 15.083 1.00 83.75 92 SER A C 1
ATOM 741 O O . SER A 1 92 ? 7.200 -12.595 15.695 1.00 83.75 92 SER A O 1
ATOM 743 N N . TYR A 1 93 ? 5.061 -13.278 15.690 1.00 79.38 93 TYR A N 1
ATOM 744 C CA . TYR A 1 93 ? 5.020 -13.617 17.118 1.00 79.38 93 TYR A CA 1
ATOM 745 C C . TYR A 1 93 ? 5.905 -14.825 17.475 1.00 79.38 93 TYR A C 1
ATOM 747 O O . TYR A 1 93 ? 6.498 -14.866 18.549 1.00 79.38 93 TYR A O 1
ATOM 755 N N . ASN A 1 94 ? 6.048 -15.790 16.560 1.00 70.88 94 ASN A N 1
ATOM 756 C CA . ASN A 1 94 ? 6.862 -16.997 16.750 1.00 70.88 94 ASN A CA 1
ATOM 757 C C . ASN A 1 94 ? 8.371 -16.793 16.461 1.00 70.88 94 ASN A C 1
ATOM 759 O O . ASN A 1 94 ? 9.133 -17.766 16.460 1.00 70.88 94 ASN A O 1
ATOM 763 N N . GLY A 1 95 ? 8.809 -15.550 16.223 1.00 62.97 95 GLY A N 1
ATOM 764 C CA . GLY A 1 95 ? 10.192 -15.167 15.911 1.00 62.97 95 GLY A CA 1
ATOM 765 C C . GLY A 1 95 ? 10.385 -14.681 14.464 1.00 62.97 95 GLY A C 1
ATOM 766 O O . GLY A 1 95 ? 9.482 -14.823 13.639 1.00 62.97 95 GLY A O 1
ATOM 767 N N . PRO A 1 96 ? 11.552 -14.089 14.127 1.00 55.88 96 PRO A N 1
ATOM 768 C CA . PRO A 1 96 ? 11.820 -13.561 12.789 1.00 55.88 96 PRO A CA 1
ATOM 769 C C . PRO A 1 96 ? 11.596 -14.627 11.707 1.00 55.88 96 PRO A C 1
ATOM 771 O O . PRO A 1 96 ? 11.916 -15.804 11.882 1.00 55.88 96 PRO A O 1
ATOM 774 N N . ARG A 1 97 ? 10.983 -14.195 10.599 1.00 58.91 97 ARG A N 1
ATOM 775 C CA . ARG A 1 97 ? 10.397 -15.024 9.532 1.00 58.91 97 ARG A CA 1
ATOM 776 C C . ARG A 1 97 ? 11.288 -16.213 9.141 1.00 58.91 97 ARG A C 1
ATOM 778 O O . ARG A 1 97 ? 12.259 -16.050 8.409 1.00 58.91 97 ARG A O 1
ATOM 785 N N . ARG A 1 98 ? 10.879 -17.436 9.505 1.00 45.44 98 ARG A N 1
ATOM 786 C CA . ARG A 1 98 ? 11.556 -18.701 9.131 1.00 45.44 98 ARG A CA 1
ATOM 787 C C . ARG A 1 98 ? 11.546 -19.030 7.624 1.00 45.44 98 ARG A C 1
ATOM 789 O O . ARG A 1 98 ? 12.052 -20.073 7.234 1.00 45.44 98 ARG A O 1
ATOM 796 N N . TYR A 1 99 ? 10.979 -18.162 6.784 1.00 44.84 99 TYR A N 1
ATOM 797 C CA . TYR A 1 99 ? 10.942 -18.322 5.325 1.00 44.84 99 TYR A CA 1
ATOM 798 C C . TYR A 1 99 ? 11.978 -17.470 4.578 1.00 44.84 99 TYR A C 1
ATOM 800 O O . TYR A 1 99 ? 12.012 -17.520 3.351 1.00 44.84 99 TYR A O 1
ATOM 808 N N . SER A 1 100 ? 12.822 -16.699 5.275 1.00 42.81 100 SER A N 1
ATOM 809 C CA . SER A 1 100 ? 13.975 -16.068 4.628 1.00 42.81 100 SER A CA 1
ATOM 810 C C . SER A 1 100 ? 15.144 -17.045 4.646 1.00 42.81 100 SER A C 1
ATOM 812 O O . SER A 1 100 ? 15.801 -17.217 5.667 1.00 42.81 100 SER A O 1
ATOM 814 N N . THR A 1 101 ? 15.398 -17.695 3.514 1.00 38.06 101 THR A N 1
ATOM 815 C CA . THR A 1 101 ? 16.661 -18.402 3.251 1.00 38.06 101 THR A CA 1
ATOM 816 C C . THR A 1 101 ? 17.847 -17.446 3.084 1.00 38.06 101 THR A C 1
ATOM 818 O O . THR A 1 101 ? 18.965 -17.916 2.907 1.00 38.06 101 THR A O 1
ATOM 821 N N . ASP A 1 102 ? 17.627 -16.130 3.172 1.00 40.72 102 ASP A N 1
ATOM 822 C CA . ASP A 1 102 ? 18.674 -15.122 3.044 1.00 40.72 102 ASP A CA 1
ATOM 823 C C . ASP A 1 102 ? 19.062 -14.513 4.395 1.00 40.72 102 ASP A C 1
ATOM 825 O O . ASP A 1 102 ? 18.215 -14.137 5.211 1.00 40.72 102 ASP A O 1
ATOM 829 N N . ILE A 1 103 ? 20.382 -14.413 4.563 1.00 41.94 103 ILE A N 1
ATOM 830 C CA . ILE A 1 103 ? 21.178 -14.065 5.751 1.00 41.94 103 ILE A CA 1
ATOM 831 C C . ILE A 1 103 ? 20.951 -12.621 6.252 1.00 41.94 103 ILE A C 1
ATOM 833 O O . ILE A 1 103 ? 21.367 -12.287 7.356 1.00 41.94 103 ILE A O 1
ATOM 837 N N . ASP A 1 104 ? 20.188 -11.800 5.528 1.00 46.28 104 ASP A N 1
ATOM 838 C CA . ASP A 1 104 ? 19.816 -10.439 5.936 1.00 46.28 104 ASP A CA 1
ATOM 839 C C . ASP A 1 104 ? 18.344 -10.367 6.369 1.00 46.28 104 ASP A C 1
ATOM 841 O O . ASP A 1 104 ? 17.526 -9.655 5.778 1.00 46.28 104 ASP A O 1
ATOM 845 N N . SER A 1 105 ? 17.990 -11.115 7.421 1.00 52.50 105 SER A N 1
ATOM 846 C CA . SER A 1 105 ? 16.670 -11.090 8.066 1.00 52.50 105 SER A CA 1
ATOM 847 C C . SER A 1 105 ? 16.422 -9.750 8.774 1.00 52.50 105 SER A C 1
ATOM 849 O O . SER A 1 105 ? 16.391 -9.656 10.002 1.00 52.50 105 SER A O 1
ATOM 851 N N . THR A 1 106 ? 16.288 -8.681 7.997 1.00 61.59 106 THR A N 1
ATOM 852 C CA . THR A 1 106 ? 15.916 -7.362 8.496 1.00 61.59 106 THR A CA 1
ATOM 853 C C . THR A 1 106 ? 14.449 -7.396 8.907 1.00 61.59 106 THR A C 1
ATOM 855 O O . THR A 1 106 ? 13.580 -7.792 8.127 1.00 61.59 106 THR A O 1
ATOM 858 N N . SER A 1 107 ? 14.186 -7.009 10.159 1.00 71.69 107 SER A N 1
ATOM 859 C CA . SER A 1 107 ? 12.830 -6.852 10.690 1.00 71.69 107 SER A CA 1
ATOM 860 C C . SER A 1 107 ? 12.010 -5.983 9.740 1.00 71.69 107 SER A C 1
ATOM 862 O O . SER A 1 107 ? 12.455 -4.907 9.331 1.00 71.69 107 SER A O 1
ATOM 864 N N . THR A 1 108 ? 10.832 -6.454 9.329 1.00 80.00 108 THR A N 1
ATOM 865 C CA . THR A 1 108 ? 9.946 -5.624 8.511 1.00 80.00 108 THR A CA 1
ATOM 866 C C . THR A 1 108 ? 9.203 -4.619 9.393 1.00 80.00 108 THR A C 1
ATOM 868 O O . THR A 1 108 ? 8.976 -4.889 10.572 1.00 80.00 108 THR A O 1
ATOM 871 N N . PRO A 1 109 ? 8.708 -3.496 8.835 1.00 85.69 109 PRO A N 1
ATOM 872 C CA . PRO A 1 109 ? 7.901 -2.547 9.604 1.00 85.69 109 PRO A CA 1
ATOM 873 C C . PRO A 1 109 ? 6.692 -3.184 10.306 1.00 85.69 109 PRO A C 1
ATOM 875 O O . PRO A 1 109 ? 6.284 -2.723 11.371 1.00 85.69 109 PRO A O 1
ATOM 878 N N . LEU A 1 110 ? 6.121 -4.254 9.732 1.00 87.88 110 LEU A N 1
ATOM 879 C CA . LEU A 1 110 ? 5.046 -4.999 10.382 1.00 87.88 110 LEU A CA 1
ATOM 880 C C . LEU A 1 110 ? 5.555 -5.855 11.547 1.00 87.88 110 LEU A C 1
ATOM 882 O O . LEU A 1 110 ? 4.849 -5.956 12.546 1.00 87.88 110 LEU A O 1
ATOM 886 N N . ASP A 1 111 ? 6.743 -6.453 11.449 1.00 86.69 111 ASP A N 1
ATOM 887 C CA . ASP A 1 111 ? 7.329 -7.229 12.549 1.00 86.69 111 ASP A CA 1
ATOM 888 C C . ASP A 1 111 ? 7.566 -6.308 13.766 1.00 86.69 111 ASP A C 1
ATOM 890 O O . ASP A 1 111 ? 7.129 -6.614 14.877 1.00 86.69 111 ASP A O 1
ATOM 894 N N . ASP A 1 112 ? 8.112 -5.108 13.532 1.00 88.31 112 ASP A N 1
ATOM 895 C CA . ASP A 1 112 ? 8.307 -4.066 14.555 1.00 88.31 112 ASP A CA 1
ATOM 896 C C . ASP A 1 112 ? 6.993 -3.488 15.108 1.00 88.31 112 ASP A C 1
ATOM 898 O O . ASP A 1 112 ? 6.910 -3.022 16.249 1.00 88.31 112 ASP A O 1
ATOM 902 N N . ALA A 1 113 ? 5.945 -3.432 14.289 1.00 92.19 113 ALA A N 1
ATOM 903 C CA . ALA A 1 113 ? 4.622 -3.026 14.747 1.00 92.19 113 ALA A CA 1
ATOM 904 C C . ALA A 1 113 ? 3.978 -4.123 15.607 1.00 92.19 113 ALA A C 1
ATOM 906 O O . ALA A 1 113 ? 3.450 -3.839 16.681 1.00 92.19 113 ALA A O 1
ATOM 907 N N . THR A 1 114 ? 4.078 -5.376 15.170 1.00 91.81 114 THR A N 1
ATOM 908 C CA . THR A 1 114 ? 3.489 -6.539 15.843 1.00 91.81 114 THR A CA 1
ATOM 909 C C . THR A 1 114 ? 4.133 -6.784 17.204 1.00 91.81 114 THR A C 1
ATOM 911 O O . THR A 1 114 ? 3.424 -7.095 18.155 1.00 91.81 114 THR A O 1
ATOM 914 N N . SER A 1 115 ? 5.441 -6.552 17.350 1.00 91.44 115 SER A N 1
ATOM 915 C CA . SER A 1 115 ? 6.129 -6.661 18.648 1.00 91.44 115 SER A CA 1
ATOM 916 C C . SER A 1 115 ? 5.631 -5.660 19.703 1.00 91.44 115 SER A C 1
ATOM 918 O O . SER A 1 115 ? 5.817 -5.875 20.898 1.00 91.44 115 SER A O 1
ATOM 920 N N . ARG A 1 116 ? 4.964 -4.578 19.277 1.00 94.69 116 ARG A N 1
ATOM 921 C CA . ARG A 1 116 ? 4.359 -3.549 20.142 1.00 94.69 116 ARG A CA 1
ATOM 922 C C . ARG A 1 116 ? 2.844 -3.706 20.301 1.00 94.69 116 ARG A C 1
ATOM 924 O O . ARG A 1 116 ? 2.209 -2.854 20.926 1.00 94.69 116 ARG A O 1
ATOM 931 N N . LEU A 1 117 ? 2.258 -4.747 19.713 1.00 95.81 117 LEU A N 1
ATOM 932 C CA . LEU A 1 117 ? 0.830 -5.023 19.791 1.00 95.81 117 LEU A CA 1
ATOM 933 C C . LEU A 1 117 ? 0.464 -5.510 21.208 1.00 95.81 117 LEU A C 1
ATOM 935 O O . LEU A 1 117 ? 1.070 -6.468 21.693 1.00 95.81 117 LEU A O 1
ATOM 939 N N . PRO A 1 118 ? -0.536 -4.910 21.883 1.00 96.88 118 PRO A N 1
ATOM 940 C CA . PRO A 1 118 ? -1.037 -5.429 23.148 1.00 96.88 118 PRO A CA 1
ATOM 941 C C . PRO A 1 118 ? -1.527 -6.872 23.006 1.00 96.88 118 PRO A C 1
ATOM 943 O O . PRO A 1 118 ? -2.184 -7.219 22.022 1.00 96.88 118 PRO A O 1
ATOM 946 N N . PHE A 1 119 ? -1.289 -7.701 24.025 1.00 96.19 119 PHE A N 1
ATOM 947 C CA . PHE A 1 119 ? -1.722 -9.101 24.004 1.00 96.19 119 PHE A CA 1
ATOM 948 C C . PHE A 1 119 ? -3.236 -9.252 23.792 1.00 96.19 119 PHE A C 1
ATOM 950 O O . PHE A 1 119 ? -3.662 -10.133 23.049 1.00 96.19 119 PHE A O 1
ATOM 957 N N . THR A 1 120 ? -4.055 -8.366 24.374 1.00 97.88 120 THR A N 1
ATOM 958 C CA . THR A 1 120 ? -5.514 -8.374 24.159 1.00 97.88 120 THR A CA 1
ATOM 959 C C . THR A 1 120 ? -5.880 -8.139 22.694 1.00 97.88 120 THR A C 1
ATOM 961 O O . THR A 1 120 ? -6.792 -8.779 22.177 1.00 97.88 120 THR A O 1
ATOM 964 N N . GLY A 1 121 ? -5.124 -7.289 21.998 1.00 97.69 121 GLY A N 1
ATOM 965 C CA . GLY A 1 121 ? -5.258 -7.068 20.564 1.00 97.69 121 GLY A CA 1
ATOM 966 C C . GLY A 1 121 ? -4.882 -8.287 19.735 1.00 97.69 121 GLY A C 1
ATOM 967 O O . GLY A 1 121 ? -5.646 -8.715 18.873 1.00 97.69 121 GLY A O 1
ATOM 968 N N . TYR A 1 122 ? -3.725 -8.882 20.033 1.00 97.06 122 TYR A N 1
ATOM 969 C CA . TYR A 1 122 ? -3.276 -10.120 19.394 1.00 97.06 122 TYR A CA 1
ATOM 970 C C . TYR A 1 122 ? -4.315 -11.241 19.549 1.00 97.06 122 TYR A C 1
ATOM 972 O O . TYR A 1 122 ? -4.758 -11.826 18.558 1.00 97.06 122 TYR A O 1
ATOM 980 N N . ALA A 1 123 ? -4.762 -11.493 20.783 1.00 97.56 123 ALA A N 1
ATOM 981 C CA . ALA A 1 123 ? -5.753 -12.517 21.091 1.00 97.56 123 ALA A CA 1
ATOM 982 C C . ALA A 1 123 ? -7.087 -12.257 20.374 1.00 97.56 123 ALA A C 1
ATOM 984 O O . ALA A 1 123 ? -7.685 -13.195 19.845 1.00 97.56 123 ALA A O 1
ATOM 985 N N . TYR A 1 124 ? -7.525 -10.994 20.297 1.00 98.06 124 TYR A N 1
ATOM 986 C CA . TYR A 1 124 ? -8.718 -10.611 19.544 1.00 98.06 124 TYR A CA 1
ATOM 987 C C . TYR A 1 124 ? -8.593 -10.978 18.059 1.00 98.06 124 TYR A C 1
ATOM 989 O O . TYR A 1 124 ? -9.475 -11.648 17.526 1.00 98.06 124 TYR A O 1
ATOM 997 N N . ILE A 1 125 ? -7.491 -10.596 17.400 1.00 97.56 125 ILE A N 1
ATOM 998 C CA . ILE A 1 125 ? -7.267 -10.850 15.965 1.00 97.56 125 ILE A CA 1
ATOM 999 C C . ILE A 1 125 ? -7.261 -12.349 15.671 1.00 97.56 125 ILE A C 1
ATOM 1001 O O . ILE A 1 125 ? -7.970 -12.800 14.772 1.00 97.56 125 ILE A O 1
ATOM 1005 N N . VAL A 1 126 ? -6.489 -13.125 16.437 1.00 96.62 126 VAL A N 1
ATOM 1006 C CA . VAL A 1 126 ? -6.363 -14.574 16.232 1.00 96.62 126 VAL A CA 1
ATOM 1007 C C . VAL A 1 126 ? -7.689 -15.281 16.511 1.00 96.62 126 VAL A C 1
ATOM 1009 O O . VAL A 1 126 ? -8.121 -16.108 15.711 1.00 96.62 126 VAL A O 1
ATOM 1012 N N . SER A 1 127 ? -8.382 -14.925 17.597 1.00 97.31 127 SER A N 1
ATOM 1013 C CA . SER A 1 127 ? -9.687 -15.506 17.930 1.00 97.31 127 SER A CA 1
ATOM 1014 C C . SER A 1 127 ? -10.743 -15.183 16.871 1.00 97.31 127 SER A C 1
ATOM 1016 O O . SER A 1 127 ? -11.506 -16.060 16.464 1.00 97.31 127 SER A O 1
ATOM 1018 N N . HIS A 1 128 ? -10.769 -13.939 16.388 1.00 97.12 128 HIS A N 1
ATOM 1019 C CA . HIS A 1 128 ? -11.670 -13.518 15.322 1.00 97.12 128 HIS A CA 1
ATOM 1020 C C . HIS A 1 128 ? -11.391 -14.283 14.022 1.00 97.12 128 HIS A C 1
ATOM 1022 O O . HIS A 1 128 ? -12.317 -14.785 13.388 1.00 97.12 128 HIS A O 1
ATOM 1028 N N . ALA A 1 129 ? -10.119 -14.408 13.639 1.00 96.25 129 ALA A N 1
ATOM 1029 C CA . ALA A 1 129 ? -9.713 -15.139 12.446 1.00 96.25 129 ALA A CA 1
ATOM 1030 C C . ALA A 1 129 ? -10.073 -16.626 12.527 1.00 96.25 129 ALA A C 1
ATOM 1032 O O . ALA A 1 129 ? -10.631 -17.159 11.576 1.00 96.25 129 ALA A O 1
ATOM 1033 N N . TRP A 1 130 ? -9.836 -17.269 13.673 1.00 95.69 130 TRP A N 1
ATOM 1034 C CA . TRP A 1 130 ? -10.195 -18.671 13.891 1.00 95.69 130 TRP A CA 1
ATOM 1035 C C . TRP A 1 130 ? -11.702 -18.912 13.764 1.00 95.69 130 TRP A C 1
ATOM 1037 O O . TRP A 1 130 ? -12.130 -19.865 13.124 1.00 95.69 130 TRP A O 1
ATOM 1047 N N . ARG A 1 131 ? -12.536 -18.026 14.324 1.00 96.94 131 ARG A N 1
ATOM 1048 C CA . ARG A 1 131 ? -14.000 -18.139 14.194 1.00 96.94 131 ARG A CA 1
ATOM 1049 C C . ARG A 1 131 ? -14.483 -17.965 12.757 1.00 96.94 131 ARG A C 1
ATOM 1051 O O . ARG A 1 131 ? -15.508 -18.538 12.404 1.00 96.94 131 ARG A O 1
ATOM 1058 N N . HIS A 1 132 ? -13.793 -17.148 11.963 1.00 94.75 132 HIS A N 1
ATOM 1059 C CA . HIS A 1 132 ? -14.233 -16.810 10.613 1.00 94.75 132 HIS A CA 1
ATOM 1060 C C . HIS A 1 132 ? -13.686 -17.762 9.542 1.00 94.75 132 HIS A C 1
ATOM 1062 O O . HIS A 1 132 ? -14.411 -18.126 8.623 1.00 94.75 132 HIS A O 1
ATOM 1068 N N . TYR A 1 133 ? -12.427 -18.181 9.672 1.00 94.38 133 TYR A N 1
ATOM 1069 C CA . TYR A 1 133 ? -11.722 -18.983 8.670 1.00 94.38 133 TYR A CA 1
ATOM 1070 C C . TYR A 1 133 ? -11.428 -20.417 9.125 1.00 94.38 133 TYR A C 1
ATOM 1072 O O . TYR A 1 133 ? -11.092 -21.250 8.289 1.00 94.38 133 TYR A O 1
ATOM 1080 N N . GLY A 1 134 ? -11.537 -20.718 10.423 1.00 94.06 134 GLY A N 1
ATOM 1081 C CA . GLY A 1 134 ? -11.010 -21.957 10.989 1.00 94.06 134 GLY A CA 1
ATOM 1082 C C . GLY A 1 134 ? -9.485 -21.935 10.992 1.00 94.06 134 GLY A C 1
ATOM 1083 O O . GLY A 1 134 ? -8.876 -20.984 11.492 1.00 94.06 134 GLY A O 1
ATOM 1084 N N . ASP A 1 135 ? -8.872 -22.970 10.416 1.00 91.19 135 ASP A N 1
ATOM 1085 C CA . ASP A 1 135 ? -7.428 -22.969 10.204 1.00 91.19 135 ASP A CA 1
ATOM 1086 C C . ASP A 1 135 ? -7.042 -21.828 9.254 1.00 91.19 135 ASP A C 1
ATOM 1088 O O . ASP A 1 135 ? -7.539 -21.701 8.131 1.00 91.19 135 ASP A O 1
ATOM 1092 N N . ILE A 1 136 ? -6.164 -20.952 9.739 1.00 90.19 136 ILE A N 1
ATOM 1093 C CA . ILE A 1 136 ? -5.675 -19.820 8.958 1.00 90.19 136 ILE A CA 1
ATOM 1094 C C . ILE A 1 136 ? -4.639 -20.261 7.926 1.00 90.19 136 ILE A C 1
ATOM 1096 O O . ILE A 1 136 ? -4.312 -19.465 7.052 1.00 90.19 136 ILE A O 1
ATOM 1100 N N . TRP A 1 137 ? -4.114 -21.482 8.021 1.00 87.88 137 TRP A N 1
ATOM 1101 C CA . TRP A 1 137 ? -3.170 -22.058 7.073 1.00 87.88 137 TRP A CA 1
ATOM 1102 C C . TRP A 1 137 ? -3.895 -22.938 6.056 1.00 87.88 137 TRP A C 1
ATOM 1104 O O . TRP A 1 137 ? -4.889 -23.589 6.365 1.00 87.88 137 TRP A O 1
ATOM 1114 N N . ASP A 1 138 ? -3.384 -22.977 4.825 1.00 78.31 138 ASP A N 1
ATOM 1115 C CA . ASP A 1 138 ? -3.818 -23.996 3.867 1.00 78.31 138 ASP A CA 1
ATOM 1116 C C . ASP A 1 138 ? -3.391 -25.399 4.340 1.00 78.31 138 ASP A C 1
ATOM 1118 O O . ASP A 1 138 ? -2.448 -25.538 5.122 1.00 78.31 138 ASP A O 1
ATOM 1122 N N . ALA A 1 139 ? -4.007 -26.456 3.801 1.00 69.50 139 ALA A N 1
ATOM 1123 C CA . ALA A 1 139 ? -3.696 -27.852 4.129 1.00 69.50 139 ALA A CA 1
ATOM 1124 C C . ALA A 1 139 ? -2.198 -28.199 3.978 1.00 69.50 139 ALA A C 1
ATOM 1126 O O . ALA A 1 139 ? -1.704 -29.142 4.593 1.00 69.50 139 ALA A O 1
ATOM 1127 N N . ARG A 1 140 ? -1.459 -27.427 3.168 1.00 74.25 140 ARG A N 1
ATOM 1128 C CA . ARG A 1 140 ? -0.008 -27.553 2.957 1.00 74.25 140 ARG A CA 1
ATOM 1129 C C . ARG A 1 140 ? 0.839 -26.543 3.739 1.00 74.25 140 ARG A C 1
ATOM 1131 O O . ARG A 1 140 ? 2.008 -26.369 3.410 1.00 74.25 140 ARG A O 1
ATOM 1138 N N . GLN A 1 141 ? 0.268 -25.846 4.720 1.00 79.31 141 GLN A N 1
ATOM 1139 C CA . GLN A 1 141 ? 0.910 -24.755 5.469 1.00 79.31 141 GLN A CA 1
ATOM 1140 C C . GLN A 1 141 ? 1.360 -23.573 4.585 1.00 79.31 141 GLN A C 1
ATOM 1142 O O . GLN A 1 141 ? 2.214 -22.772 4.968 1.00 79.31 141 GLN A O 1
ATOM 1147 N N . ALA A 1 142 ? 0.779 -23.444 3.388 1.00 82.25 142 ALA A N 1
ATOM 1148 C CA . ALA A 1 142 ? 1.027 -22.320 2.498 1.00 82.25 142 ALA A CA 1
ATOM 1149 C C . ALA A 1 142 ? 0.358 -21.055 3.055 1.00 82.25 142 ALA A C 1
ATOM 1151 O O . ALA A 1 142 ? -0.791 -21.093 3.500 1.00 82.25 142 ALA A O 1
ATOM 1152 N N . ASN A 1 143 ? 1.073 -19.929 3.013 1.00 89.19 143 ASN A N 1
ATOM 1153 C CA . ASN A 1 143 ? 0.478 -18.629 3.311 1.00 89.19 143 ASN A CA 1
ATOM 1154 C C . ASN A 1 143 ? -0.263 -18.088 2.080 1.00 89.19 143 ASN A C 1
ATOM 1156 O O . ASN A 1 143 ? 0.047 -18.433 0.935 1.00 89.19 143 ASN A O 1
ATOM 1160 N N . ASP A 1 144 ? -1.210 -17.190 2.307 1.00 92.06 144 ASP A N 1
ATOM 1161 C CA . ASP A 1 144 ? -2.069 -16.645 1.258 1.00 92.06 144 ASP A CA 1
ATOM 1162 C C . ASP A 1 144 ? -1.274 -15.897 0.190 1.00 92.06 144 ASP A C 1
ATOM 1164 O O . ASP A 1 144 ? -1.656 -15.882 -0.973 1.00 92.06 144 ASP A O 1
ATOM 1168 N N . PHE A 1 145 ? -0.124 -15.324 0.536 1.00 89.62 145 PHE A N 1
ATOM 1169 C CA . PHE A 1 145 ? 0.734 -14.680 -0.450 1.00 89.62 145 PHE A CA 1
ATOM 1170 C C . PHE A 1 145 ? 1.357 -15.674 -1.432 1.00 89.62 145 PHE A C 1
ATOM 1172 O O . PHE A 1 145 ? 1.401 -15.420 -2.632 1.00 89.62 145 PHE A O 1
ATOM 1179 N N . SER A 1 146 ? 1.809 -16.832 -0.953 1.00 88.62 146 SER A N 1
ATOM 1180 C CA . SER A 1 146 ? 2.310 -17.900 -1.819 1.00 88.62 146 SER A CA 1
ATOM 1181 C C . SER A 1 146 ? 1.207 -18.453 -2.726 1.00 88.62 146 SER A C 1
ATOM 1183 O O . SER A 1 146 ? 1.463 -18.731 -3.899 1.00 88.62 146 SER A O 1
ATOM 1185 N N . LEU A 1 147 ? -0.032 -18.515 -2.223 1.00 91.38 147 LEU A N 1
ATOM 1186 C CA . LEU A 1 147 ? -1.211 -18.866 -3.011 1.00 91.38 147 LEU A CA 1
ATOM 1187 C C . LEU A 1 147 ? -1.537 -17.792 -4.051 1.00 91.38 147 LEU A C 1
ATOM 1189 O O . LEU A 1 147 ? -1.751 -18.132 -5.206 1.00 91.38 147 LEU A O 1
ATOM 1193 N N . PHE A 1 148 ? -1.489 -16.509 -3.689 1.00 91.38 148 PHE A N 1
ATOM 1194 C CA . PHE A 1 148 ? -1.651 -15.394 -4.624 1.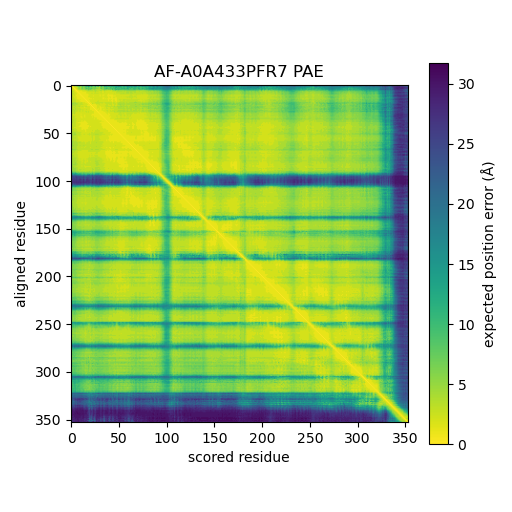00 91.38 148 PHE A CA 1
ATOM 1195 C C . PHE A 1 148 ? -0.646 -15.494 -5.774 1.00 91.38 148 PHE A C 1
ATOM 1197 O O . PHE A 1 148 ? -1.021 -15.431 -6.940 1.00 91.38 148 PHE A O 1
ATOM 1204 N N . ILE A 1 149 ? 0.627 -15.725 -5.449 1.00 88.00 149 ILE A N 1
ATOM 1205 C CA . ILE A 1 149 ? 1.699 -15.899 -6.430 1.00 88.00 149 ILE A CA 1
ATOM 1206 C C . ILE A 1 149 ? 1.448 -17.096 -7.351 1.00 88.00 149 ILE A C 1
ATOM 1208 O O . ILE A 1 149 ? 1.648 -16.994 -8.564 1.00 88.00 149 ILE A O 1
ATOM 1212 N N . LYS A 1 150 ? 0.996 -18.216 -6.785 1.00 90.19 150 LYS A N 1
ATOM 1213 C CA . LYS A 1 150 ? 0.644 -19.420 -7.536 1.00 90.19 150 LYS A CA 1
ATOM 1214 C C . LYS A 1 150 ? -0.542 -19.164 -8.471 1.00 90.19 150 LYS A C 1
ATOM 1216 O O . LYS A 1 150 ? -0.411 -19.367 -9.671 1.00 90.19 150 LYS A O 1
ATOM 1221 N N . TYR A 1 151 ? -1.663 -18.679 -7.941 1.00 92.25 151 TYR A N 1
ATOM 1222 C CA . TYR A 1 151 ? -2.923 -18.503 -8.671 1.00 92.25 151 TYR A CA 1
ATOM 1223 C C . TYR A 1 151 ? -2.893 -17.348 -9.669 1.00 92.25 151 TYR A C 1
ATOM 1225 O O . TYR A 1 151 ? -3.607 -17.390 -10.667 1.00 92.25 151 TYR A O 1
ATOM 1233 N N . ALA A 1 152 ? -2.029 -16.353 -9.464 1.00 88.44 152 ALA A N 1
ATOM 1234 C CA . ALA A 1 152 ? -1.734 -15.341 -10.474 1.00 88.44 152 ALA A CA 1
ATOM 1235 C C . ALA A 1 152 ? -0.908 -15.893 -11.655 1.00 88.44 152 ALA A C 1
ATOM 1237 O O . ALA A 1 152 ? -0.716 -15.185 -12.640 1.00 88.44 152 ALA A O 1
ATOM 1238 N N . GLY A 1 153 ? -0.410 -17.135 -11.571 1.00 85.81 153 GLY A N 1
ATOM 1239 C CA . GLY A 1 153 ? 0.414 -17.756 -12.608 1.00 85.81 153 GLY A CA 1
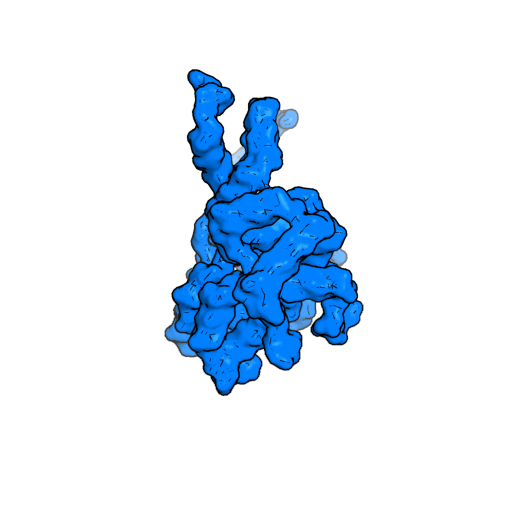ATOM 1240 C C . GLY A 1 153 ? 1.813 -17.151 -12.708 1.00 85.81 153 GLY A C 1
ATOM 1241 O O . GLY A 1 153 ? 2.384 -17.114 -13.793 1.00 85.81 153 GLY A O 1
ATOM 1242 N N . TYR A 1 154 ? 2.364 -16.621 -11.604 1.00 79.62 154 TYR A N 1
ATOM 1243 C CA . TYR A 1 154 ? 3.632 -15.884 -11.657 1.00 79.62 154 TYR A CA 1
ATOM 1244 C C . TYR A 1 154 ? 4.817 -16.769 -12.049 1.00 79.62 154 TYR A C 1
ATOM 1246 O O . TYR A 1 154 ? 5.612 -16.408 -12.913 1.00 79.62 154 TYR A O 1
ATOM 1254 N N . ARG A 1 155 ? 4.978 -17.900 -11.355 1.00 78.62 155 ARG A N 1
ATOM 1255 C CA . ARG A 1 155 ? 6.113 -18.806 -11.581 1.00 78.62 155 ARG A CA 1
ATOM 1256 C C . ARG A 1 155 ? 5.878 -19.728 -12.767 1.00 78.62 155 ARG A C 1
ATOM 1258 O O . ARG A 1 155 ? 6.835 -20.129 -13.413 1.00 78.62 155 ARG A O 1
ATOM 1265 N N . ASP A 1 156 ? 4.616 -20.054 -13.006 1.00 84.62 156 ASP A N 1
ATOM 1266 C CA . ASP A 1 156 ? 4.192 -20.978 -14.040 1.00 84.62 156 ASP A CA 1
ATOM 1267 C C . ASP A 1 156 ? 2.752 -20.622 -14.453 1.00 84.62 156 ASP A C 1
ATOM 1269 O O . ASP A 1 156 ? 1.860 -20.624 -13.589 1.00 84.62 156 ASP A O 1
ATOM 1273 N N . PRO A 1 157 ? 2.511 -20.289 -15.733 1.00 86.75 157 PRO A N 1
ATOM 1274 C CA . PRO A 1 157 ? 1.173 -20.036 -16.252 1.00 86.75 157 PRO A CA 1
ATOM 1275 C C . PRO A 1 157 ? 0.198 -21.197 -16.029 1.00 86.75 157 PRO A C 1
ATOM 1277 O O . PRO A 1 157 ? -0.999 -20.941 -15.912 1.00 86.75 157 PRO A O 1
ATOM 1280 N N . GLU A 1 158 ? 0.678 -22.441 -15.916 1.00 91.44 158 GLU A N 1
ATOM 1281 C CA . GLU A 1 158 ? -0.167 -23.619 -15.667 1.00 91.44 158 GLU A CA 1
ATOM 1282 C C . GLU A 1 158 ? -0.884 -23.557 -14.314 1.00 91.44 158 GLU A C 1
ATOM 1284 O O . GLU A 1 158 ? -1.976 -24.102 -14.154 1.00 91.44 158 GLU A O 1
ATOM 1289 N N . TYR A 1 159 ? -0.311 -22.853 -13.332 1.00 90.38 159 TYR A N 1
ATOM 1290 C CA . TYR A 1 159 ? -0.947 -22.664 -12.027 1.00 90.38 159 TYR A CA 1
ATOM 1291 C C . TYR A 1 159 ? -1.901 -21.467 -11.975 1.00 90.38 159 TYR A C 1
ATOM 1293 O O . TYR A 1 159 ? -2.515 -21.242 -10.924 1.00 90.38 159 TYR A O 1
ATOM 1301 N N . ARG A 1 160 ? -2.048 -20.702 -13.070 1.00 91.56 160 ARG A N 1
ATOM 1302 C CA . ARG A 1 160 ? -2.977 -19.570 -13.112 1.00 91.56 160 ARG A CA 1
ATOM 1303 C C . ARG A 1 160 ? -4.400 -20.077 -12.899 1.00 91.56 160 ARG A C 1
ATOM 1305 O O . ARG A 1 160 ? -4.925 -20.856 -13.686 1.00 91.56 160 ARG A O 1
ATOM 1312 N N . ASN A 1 161 ? -5.042 -19.594 -11.843 1.00 94.50 161 ASN A N 1
ATOM 1313 C CA . ASN A 1 161 ? -6.417 -19.932 -11.517 1.00 94.50 161 ASN A CA 1
ATOM 1314 C C . ASN A 1 161 ? -7.137 -18.686 -10.998 1.00 94.50 161 ASN A C 1
ATOM 1316 O O . ASN A 1 161 ? -6.977 -18.278 -9.847 1.00 94.50 161 ASN A O 1
ATOM 1320 N N . MET A 1 162 ? -7.921 -18.068 -11.880 1.00 92.31 162 MET A N 1
ATOM 1321 C CA . MET A 1 162 ? -8.589 -16.802 -11.588 1.00 92.31 162 MET A CA 1
ATOM 1322 C C . MET A 1 162 ? -9.717 -16.945 -10.570 1.00 92.31 162 MET A C 1
ATOM 1324 O O . MET A 1 162 ? -9.976 -15.995 -9.834 1.00 92.31 162 MET A O 1
ATOM 1328 N N . ASP A 1 163 ? -10.358 -18.108 -10.492 1.00 95.00 163 ASP A N 1
ATOM 1329 C CA . ASP A 1 163 ? -11.445 -18.345 -9.544 1.00 95.00 163 ASP A CA 1
ATOM 1330 C C . ASP A 1 163 ? -10.901 -18.477 -8.122 1.00 95.00 163 ASP A C 1
ATOM 1332 O O . ASP A 1 163 ? -11.376 -17.788 -7.222 1.00 95.00 163 ASP A O 1
ATOM 1336 N N . LEU A 1 164 ? -9.815 -19.235 -7.938 1.00 94.88 164 LEU A N 1
ATOM 1337 C CA . LEU A 1 164 ? -9.119 -19.322 -6.649 1.00 94.88 164 LEU A CA 1
ATOM 1338 C C . LEU A 1 164 ? -8.479 -17.986 -6.248 1.00 94.88 164 LEU A C 1
ATOM 1340 O O . LEU A 1 164 ? -8.445 -17.638 -5.068 1.00 94.88 164 LEU A O 1
ATOM 1344 N N . LEU A 1 165 ? -7.988 -17.201 -7.212 1.00 93.12 165 LEU A N 1
ATOM 1345 C CA . LEU A 1 165 ? -7.482 -15.855 -6.939 1.00 93.12 165 LEU A CA 1
ATOM 1346 C C . LEU A 1 165 ? -8.603 -14.910 -6.476 1.00 93.12 165 LEU A C 1
ATOM 1348 O O . LEU A 1 165 ? -8.422 -14.156 -5.518 1.00 93.12 165 LEU A O 1
ATOM 1352 N N . LYS A 1 166 ? -9.769 -14.958 -7.130 1.00 93.81 166 LYS A N 1
ATOM 1353 C CA . LYS A 1 166 ? -10.962 -14.206 -6.718 1.00 93.81 166 LYS A CA 1
ATOM 1354 C C . LYS A 1 166 ? -11.435 -14.649 -5.341 1.00 93.81 166 LYS A C 1
ATOM 1356 O O . LYS A 1 166 ? -11.715 -13.793 -4.510 1.00 93.81 166 LYS A O 1
ATOM 1361 N N . GLU A 1 167 ? -11.462 -15.946 -5.062 1.00 95.00 167 GLU A N 1
ATOM 1362 C CA . GLU A 1 167 ? -11.789 -16.480 -3.739 1.00 95.00 167 GLU A CA 1
ATOM 1363 C C . GLU A 1 167 ? -10.824 -15.947 -2.669 1.00 95.00 167 GLU A C 1
ATOM 1365 O O . GLU A 1 167 ? -11.259 -15.424 -1.642 1.00 95.00 167 GLU A O 1
ATOM 1370 N N . LEU A 1 168 ? -9.516 -15.959 -2.939 1.00 93.94 168 LEU A N 1
ATOM 1371 C CA . LEU A 1 168 ? -8.499 -15.391 -2.052 1.00 93.94 168 LEU A CA 1
ATOM 1372 C C . LEU A 1 168 ? -8.784 -13.918 -1.713 1.00 93.94 168 LEU A C 1
ATOM 1374 O O . LEU A 1 168 ? -8.700 -13.486 -0.562 1.00 93.94 168 LEU A O 1
ATOM 1378 N N . ILE A 1 169 ? -9.171 -13.138 -2.718 1.00 93.25 169 ILE A N 1
ATOM 1379 C CA . ILE A 1 169 ? -9.422 -11.702 -2.593 1.00 93.25 169 ILE A CA 1
ATOM 1380 C C . ILE A 1 169 ? -10.777 -11.406 -1.948 1.00 93.25 169 ILE A C 1
ATOM 1382 O O . ILE A 1 169 ? -10.862 -10.483 -1.137 1.00 93.25 169 ILE A O 1
ATOM 1386 N N . HIS A 1 170 ? -11.838 -12.122 -2.300 1.00 92.44 170 HIS A N 1
ATOM 1387 C CA . HIS A 1 170 ? -13.196 -11.819 -1.850 1.00 92.44 170 HIS A CA 1
ATOM 1388 C C . HIS A 1 170 ? -13.544 -12.514 -0.538 1.00 92.44 170 HIS A C 1
ATOM 1390 O O . HIS A 1 170 ? -14.047 -11.856 0.367 1.00 92.44 170 HIS A O 1
ATOM 1396 N N . THR A 1 171 ? -13.232 -13.803 -0.418 1.00 93.00 171 THR A N 1
ATOM 1397 C CA . THR A 1 171 ? -13.581 -14.622 0.749 1.00 93.00 171 THR A CA 1
ATOM 1398 C C . THR A 1 171 ? -12.602 -14.394 1.893 1.00 93.00 171 THR A C 1
ATOM 1400 O O . THR A 1 171 ? -13.011 -14.168 3.026 1.00 93.00 171 THR A O 1
ATOM 1403 N N . TYR A 1 172 ? -11.29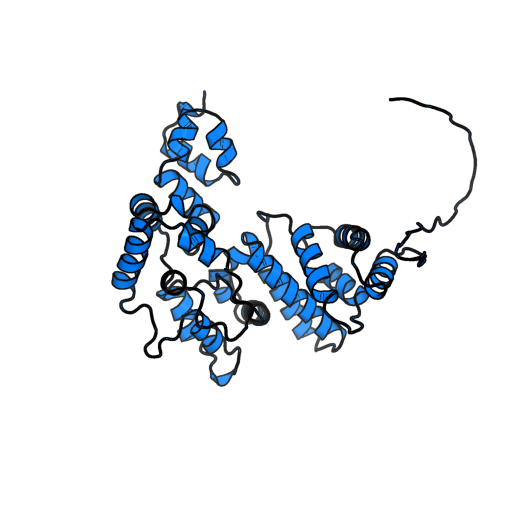9 -14.391 1.600 1.00 94.50 172 TYR A N 1
ATOM 1404 C CA . TYR A 1 172 ? -10.255 -14.281 2.629 1.00 94.50 172 TYR A CA 1
ATOM 1405 C C . TYR A 1 172 ? -9.741 -12.849 2.838 1.00 94.50 172 TYR A C 1
ATOM 1407 O O . TYR A 1 172 ? -8.817 -12.607 3.623 1.00 94.50 172 TYR A O 1
ATOM 1415 N N . GLY A 1 173 ? -10.341 -11.886 2.128 1.00 92.69 173 GLY A N 1
ATOM 1416 C CA . GLY A 1 173 ? -10.018 -10.468 2.239 1.00 92.69 173 GLY A CA 1
ATOM 1417 C C . GLY A 1 173 ? -8.569 -10.142 1.884 1.00 92.69 173 GLY A C 1
ATOM 1418 O O . GLY A 1 173 ? -8.046 -9.155 2.398 1.00 92.69 173 GLY A O 1
ATOM 1419 N N . PHE A 1 174 ? -7.911 -10.963 1.054 1.00 92.44 174 PHE A N 1
ATOM 1420 C CA . PHE A 1 174 ? -6.472 -10.878 0.812 1.00 92.44 174 PHE A CA 1
ATOM 1421 C C . PHE A 1 174 ? -6.008 -9.466 0.453 1.00 92.44 174 PHE A C 1
ATOM 1423 O O . PHE A 1 174 ? -6.631 -8.755 -0.346 1.00 92.44 174 PHE A O 1
ATOM 1430 N N . ILE A 1 175 ? -4.874 -9.096 1.044 1.00 88.44 175 ILE A N 1
ATOM 1431 C CA . ILE A 1 175 ? -4.128 -7.883 0.746 1.00 88.44 175 ILE A CA 1
ATOM 1432 C C . ILE A 1 175 ? -2.672 -8.260 0.496 1.00 88.44 175 ILE A C 1
ATOM 1434 O O . ILE A 1 175 ? -2.105 -9.006 1.290 1.00 88.44 175 ILE A O 1
ATOM 1438 N N . PRO A 1 176 ? -2.017 -7.734 -0.549 1.00 84.81 176 PRO A N 1
ATOM 1439 C CA . PRO A 1 176 ? -0.615 -8.021 -0.814 1.00 84.81 176 PRO A CA 1
ATOM 1440 C C . PRO A 1 176 ? 0.293 -7.156 0.075 1.00 84.81 176 PRO A C 1
ATOM 1442 O O . PRO A 1 176 ? 1.259 -6.583 -0.406 1.00 84.81 176 PRO A O 1
ATOM 1445 N N . VAL A 1 177 ? -0.028 -6.995 1.363 1.00 83.75 177 VAL A N 1
ATOM 1446 C CA . VAL A 1 177 ? 0.808 -6.271 2.330 1.00 83.75 177 VAL A CA 1
ATOM 1447 C C . VAL A 1 177 ? 0.891 -7.044 3.649 1.00 83.75 177 VAL A C 1
ATOM 1449 O O . VAL A 1 177 ? -0.118 -7.594 4.090 1.00 83.75 177 VAL A O 1
ATOM 1452 N N . PRO A 1 178 ? 2.077 -7.115 4.277 1.00 74.06 178 PRO A N 1
ATOM 1453 C CA . PRO A 1 178 ? 3.349 -6.566 3.814 1.00 74.06 178 PRO A CA 1
ATOM 1454 C C . PRO A 1 178 ? 3.877 -7.349 2.599 1.00 74.06 178 PRO A C 1
ATOM 1456 O O . PRO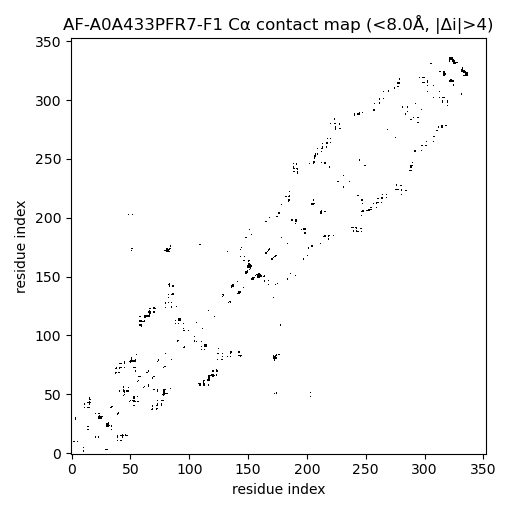 A 1 178 ? 3.730 -8.572 2.518 1.00 74.06 178 PRO A O 1
ATOM 1459 N N . LEU A 1 179 ? 4.494 -6.636 1.653 1.00 73.25 179 LEU A N 1
ATOM 1460 C CA . LEU A 1 179 ? 5.159 -7.259 0.509 1.00 73.25 179 LEU A CA 1
ATOM 1461 C C . LEU A 1 179 ? 6.494 -7.870 0.969 1.00 73.25 179 LEU A C 1
ATOM 1463 O O . LEU A 1 179 ? 7.307 -7.148 1.553 1.00 73.25 179 LEU A O 1
ATOM 1467 N N . PRO A 1 180 ? 6.762 -9.162 0.717 1.00 67.00 180 PRO A N 1
ATOM 1468 C CA . PRO A 1 180 ? 8.103 -9.716 0.866 1.00 67.00 180 PRO A CA 1
ATOM 1469 C C . PRO A 1 180 ? 9.074 -9.094 -0.155 1.00 67.00 180 PRO A C 1
ATOM 1471 O O . PRO A 1 180 ? 8.660 -8.489 -1.148 1.00 67.00 180 PRO A O 1
ATOM 1474 N N . GLY A 1 181 ? 10.380 -9.220 0.099 1.00 61.78 181 GLY A N 1
ATOM 1475 C CA . GLY A 1 181 ? 11.419 -8.733 -0.812 1.00 61.78 181 GLY A CA 1
ATOM 1476 C C . GLY A 1 181 ? 11.456 -9.513 -2.136 1.00 61.78 181 GLY A C 1
ATOM 1477 O O . GLY A 1 181 ? 11.455 -10.736 -2.103 1.00 61.78 181 GLY A O 1
ATOM 1478 N N . ALA A 1 182 ? 11.518 -8.779 -3.263 1.00 59.12 182 ALA A N 1
ATOM 1479 C CA . ALA A 1 182 ? 11.716 -9.219 -4.663 1.00 59.12 182 ALA A CA 1
ATOM 1480 C C . ALA A 1 182 ? 10.756 -10.302 -5.242 1.00 59.12 182 ALA A C 1
ATOM 1482 O O . ALA A 1 182 ? 10.110 -11.059 -4.529 1.00 59.12 182 ALA A O 1
ATOM 1483 N N . PRO A 1 183 ? 10.630 -10.434 -6.579 1.00 61.03 183 PRO A N 1
ATOM 1484 C CA . PRO A 1 183 ? 10.211 -9.460 -7.589 1.00 61.03 183 PRO A CA 1
ATOM 1485 C C . PRO A 1 183 ? 8.675 -9.485 -7.789 1.00 61.03 183 PRO A C 1
ATOM 1487 O O . PRO A 1 183 ? 8.167 -9.448 -8.908 1.00 61.03 183 PRO A O 1
ATOM 1490 N N . VAL A 1 184 ? 7.893 -9.573 -6.709 1.00 76.94 184 VAL A N 1
ATOM 1491 C CA . VAL A 1 184 ? 6.424 -9.729 -6.799 1.00 76.94 184 VAL A CA 1
ATOM 1492 C C . VAL A 1 184 ? 5.742 -8.563 -7.516 1.00 76.94 184 VAL A C 1
ATOM 1494 O O . VAL A 1 184 ? 4.767 -8.756 -8.242 1.00 76.94 184 VAL A O 1
ATOM 1497 N N . MET A 1 185 ? 6.275 -7.357 -7.342 1.00 87.38 185 MET A N 1
ATOM 1498 C CA . MET A 1 185 ? 5.643 -6.139 -7.826 1.00 87.38 185 MET A CA 1
ATOM 1499 C C . MET A 1 185 ? 5.564 -6.065 -9.355 1.00 87.38 185 MET A C 1
ATOM 1501 O O . MET A 1 185 ? 4.568 -5.586 -9.896 1.00 87.38 185 MET A O 1
ATOM 1505 N N . ARG A 1 186 ? 6.535 -6.662 -10.056 1.00 85.94 186 ARG A N 1
ATOM 1506 C CA . ARG A 1 186 ? 6.498 -6.841 -11.512 1.00 85.94 186 ARG A CA 1
ATOM 1507 C C . ARG A 1 186 ? 5.181 -7.481 -11.970 1.00 85.94 186 ARG A C 1
ATOM 1509 O O . ARG A 1 186 ? 4.573 -7.055 -12.945 1.00 85.94 186 ARG A O 1
ATOM 1516 N N . ASN A 1 187 ? 4.715 -8.481 -11.235 1.00 85.12 187 ASN A N 1
ATOM 1517 C CA . ASN A 1 187 ? 3.537 -9.274 -11.601 1.00 85.12 187 ASN A CA 1
ATOM 1518 C C . ASN A 1 187 ? 2.257 -8.634 -11.145 1.00 85.12 187 ASN A C 1
ATOM 1520 O O . ASN A 1 187 ? 1.239 -8.836 -11.783 1.00 85.12 187 ASN A O 1
ATOM 1524 N N . ILE A 1 188 ? 2.303 -7.849 -10.072 1.00 89.75 188 ILE A N 1
ATOM 1525 C CA . ILE A 1 188 ? 1.159 -7.025 -9.714 1.00 89.75 188 ILE A CA 1
ATOM 1526 C C . ILE A 1 188 ? 0.892 -6.001 -10.826 1.00 89.75 188 ILE A C 1
ATOM 1528 O O . ILE A 1 188 ? -0.262 -5.817 -11.192 1.00 89.75 188 ILE A O 1
ATOM 1532 N N . ILE A 1 189 ? 1.936 -5.422 -11.434 1.00 91.31 189 ILE A N 1
ATOM 1533 C CA . ILE A 1 189 ? 1.787 -4.552 -12.614 1.00 91.31 189 ILE A CA 1
ATOM 1534 C C . ILE A 1 189 ? 1.192 -5.334 -13.799 1.00 91.31 189 ILE A C 1
ATOM 1536 O O . ILE A 1 189 ? 0.259 -4.859 -14.440 1.00 91.31 189 ILE A O 1
AT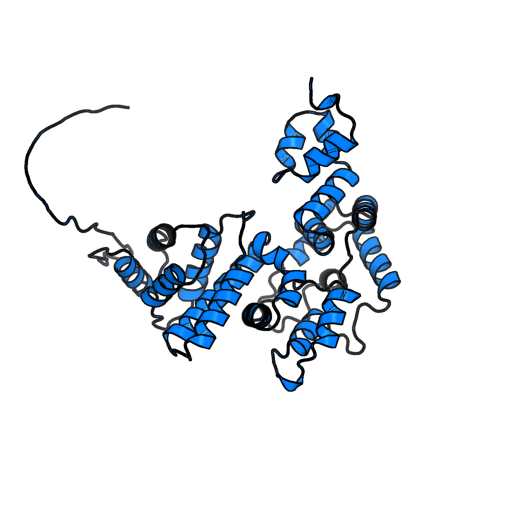OM 1540 N N . LEU A 1 190 ? 1.665 -6.554 -14.078 1.00 89.81 190 LEU A N 1
ATOM 1541 C CA . LEU A 1 190 ? 1.081 -7.384 -15.144 1.00 89.81 190 LEU A CA 1
ATOM 1542 C C . LEU A 1 190 ? -0.367 -7.802 -14.843 1.00 89.81 190 LEU A C 1
ATOM 1544 O O . LEU A 1 190 ? -1.205 -7.786 -15.735 1.00 89.81 190 LEU A O 1
ATOM 1548 N N . LEU A 1 191 ? -0.696 -8.105 -13.591 1.00 90.44 191 LEU A N 1
ATOM 1549 C CA . LEU A 1 191 ? -2.058 -8.403 -13.163 1.00 90.44 191 LEU A CA 1
ATOM 1550 C C . LEU A 1 191 ? -2.952 -7.164 -13.278 1.00 90.44 191 LEU A C 1
ATOM 1552 O O . LEU A 1 191 ? -4.100 -7.280 -13.683 1.00 90.44 191 LEU A O 1
ATOM 1556 N N . ALA A 1 192 ? -2.432 -5.968 -12.992 1.00 93.12 192 ALA A N 1
ATOM 1557 C CA . ALA A 1 192 ? -3.150 -4.717 -13.211 1.00 93.12 192 ALA A CA 1
ATOM 1558 C C . ALA A 1 192 ? -3.432 -4.462 -14.697 1.00 93.12 192 ALA A C 1
ATOM 1560 O O . ALA A 1 192 ? -4.427 -3.804 -15.007 1.00 93.12 192 ALA A O 1
ATOM 1561 N N . ARG A 1 193 ? -2.582 -4.969 -15.600 1.00 93.06 193 ARG A N 1
ATOM 1562 C CA . ARG A 1 193 ? -2.803 -4.955 -17.052 1.00 93.06 193 ARG A CA 1
ATOM 1563 C C . ARG A 1 193 ? -3.900 -5.934 -17.454 1.00 93.06 193 ARG A C 1
ATOM 1565 O O . ARG A 1 193 ? -4.838 -5.533 -18.133 1.00 93.06 193 ARG A O 1
ATOM 1572 N N . ASP A 1 194 ? -3.753 -7.191 -17.048 1.00 91.38 194 ASP A N 1
ATOM 1573 C CA . ASP A 1 194 ? -4.579 -8.298 -17.533 1.00 91.38 194 ASP A CA 1
ATOM 1574 C C . ASP A 1 194 ? -5.959 -8.330 -16.849 1.00 91.38 194 ASP A C 1
ATOM 1576 O O . ASP A 1 194 ? -6.949 -8.694 -17.472 1.00 91.38 194 ASP A O 1
ATOM 1580 N N . GLU A 1 195 ? -6.035 -7.938 -15.573 1.00 93.06 195 GLU A N 1
ATOM 1581 C CA . GLU A 1 195 ? -7.212 -8.073 -14.703 1.00 93.06 195 GLU A CA 1
ATOM 1582 C C . GLU A 1 195 ? -7.423 -6.809 -13.837 1.00 93.06 195 GLU A C 1
ATOM 1584 O O . GLU A 1 195 ? -7.325 -6.843 -12.601 1.00 93.06 195 GLU A O 1
ATOM 1589 N N . PRO A 1 196 ? -7.729 -5.650 -14.451 1.00 93.69 196 PRO A N 1
ATOM 1590 C CA . PRO A 1 196 ? -7.811 -4.371 -13.743 1.00 93.69 196 PRO A CA 1
ATOM 1591 C C . PRO A 1 196 ? -8.875 -4.346 -12.636 1.00 93.69 196 PRO A C 1
ATOM 1593 O O . PRO A 1 196 ? -8.677 -3.689 -11.613 1.00 93.69 196 PRO A O 1
ATOM 1596 N N . ALA A 1 197 ? -9.978 -5.083 -12.804 1.00 92.81 197 ALA A N 1
ATOM 1597 C CA . ALA A 1 197 ? -11.026 -5.202 -11.789 1.00 92.81 197 ALA A CA 1
ATOM 1598 C C . ALA A 1 197 ? -10.521 -5.910 -10.522 1.00 92.81 197 ALA A C 1
ATOM 1600 O O . ALA A 1 197 ? -10.825 -5.491 -9.408 1.00 92.81 197 ALA A O 1
ATOM 1601 N N . ILE A 1 198 ? -9.687 -6.940 -10.687 1.00 91.81 198 ILE A N 1
ATOM 1602 C CA . ILE A 1 198 ? -9.077 -7.663 -9.570 1.00 91.81 198 ILE A CA 1
ATOM 1603 C C . ILE A 1 198 ? -8.063 -6.771 -8.857 1.00 91.81 198 ILE A C 1
ATOM 1605 O O . ILE A 1 198 ? -8.097 -6.665 -7.631 1.00 91.81 198 ILE A O 1
ATOM 1609 N N . PHE A 1 199 ? -7.214 -6.071 -9.615 1.00 92.69 199 PHE A N 1
ATOM 1610 C CA . PHE A 1 199 ? -6.262 -5.110 -9.056 1.00 92.69 199 PHE A CA 1
ATOM 1611 C C . PHE A 1 199 ? -6.947 -4.006 -8.236 1.00 92.69 199 PHE A C 1
ATOM 1613 O O . PHE A 1 199 ? -6.454 -3.627 -7.172 1.00 92.69 199 PHE A O 1
ATOM 1620 N N . ALA A 1 200 ? -8.109 -3.518 -8.681 1.00 92.50 200 ALA A N 1
ATOM 1621 C CA . ALA A 1 200 ? -8.851 -2.467 -7.987 1.00 92.50 200 ALA A CA 1
ATOM 1622 C C . ALA A 1 200 ? -9.211 -2.834 -6.534 1.00 92.50 200 ALA A C 1
ATOM 1624 O O . ALA A 1 200 ? -9.265 -1.945 -5.684 1.00 92.50 200 ALA A O 1
ATOM 1625 N N . HIS A 1 201 ? -9.380 -4.123 -6.212 1.00 90.88 201 HIS A N 1
ATOM 1626 C CA . HIS A 1 201 ? -9.660 -4.567 -4.843 1.00 90.88 201 HIS A CA 1
ATOM 1627 C C . HIS A 1 201 ? -8.504 -4.354 -3.869 1.00 90.88 201 HIS A C 1
ATOM 1629 O O . HIS A 1 201 ? -8.741 -4.311 -2.658 1.00 90.88 201 HIS A O 1
ATOM 1635 N N . PHE A 1 202 ? -7.274 -4.230 -4.372 1.00 88.81 202 PHE A N 1
ATOM 1636 C CA . PHE A 1 202 ? -6.091 -4.089 -3.535 1.00 88.81 202 PHE A CA 1
ATOM 1637 C C . PHE A 1 202 ? -5.143 -2.952 -3.946 1.00 88.81 202 PHE A C 1
ATOM 1639 O O . PHE A 1 202 ? -3.970 -2.941 -3.575 1.00 88.81 202 PHE A O 1
ATOM 1646 N N . SER A 1 203 ? -5.654 -1.959 -4.671 1.00 91.62 203 SER A N 1
ATOM 1647 C CA . SER A 1 203 ? -4.877 -0.811 -5.153 1.00 91.62 203 SER A CA 1
ATOM 1648 C C . SER A 1 203 ? -4.551 0.224 -4.067 1.00 91.62 203 SER A C 1
ATOM 1650 O O . SER A 1 203 ? -3.636 1.025 -4.238 1.00 91.62 203 SER A O 1
ATOM 1652 N N . VAL A 1 204 ? -5.261 0.224 -2.931 1.00 91.44 204 VAL A N 1
ATOM 1653 C CA . VAL A 1 204 ? -5.121 1.254 -1.881 1.00 91.44 204 VAL A CA 1
ATOM 1654 C C . VAL A 1 204 ? -3.671 1.464 -1.411 1.00 91.44 204 VAL A C 1
ATOM 1656 O O . VAL A 1 204 ? -3.236 2.620 -1.417 1.00 91.44 204 VAL A O 1
ATOM 1659 N N . PRO A 1 205 ? -2.879 0.421 -1.082 1.00 91.06 205 PRO A N 1
ATOM 1660 C CA . PRO A 1 205 ? -1.518 0.596 -0.577 1.00 91.06 205 PRO A CA 1
ATOM 1661 C C . PRO A 1 205 ? -0.586 1.312 -1.546 1.00 91.06 205 PRO A C 1
ATOM 1663 O O . PRO A 1 205 ? 0.366 1.953 -1.119 1.00 91.06 205 PRO A O 1
ATOM 1666 N N . PHE A 1 206 ? -0.866 1.263 -2.847 1.00 91.06 206 PHE A N 1
ATOM 1667 C CA . PHE A 1 206 ? -0.049 1.937 -3.851 1.00 91.06 206 PHE A CA 1
ATOM 1668 C C . PHE A 1 206 ? -0.087 3.469 -3.742 1.00 91.06 206 PHE A C 1
ATOM 1670 O O . PHE A 1 206 ? 0.802 4.144 -4.266 1.00 91.06 206 PHE A O 1
ATOM 1677 N N . ARG A 1 207 ? -1.097 4.012 -3.047 1.00 89.00 207 ARG A N 1
ATOM 1678 C CA . ARG A 1 207 ? -1.296 5.454 -2.845 1.00 89.00 207 ARG A CA 1
ATOM 1679 C C . ARG A 1 207 ? -0.882 5.938 -1.456 1.00 89.00 207 ARG A C 1
ATOM 1681 O O . ARG A 1 207 ? -0.498 7.092 -1.304 1.00 89.00 207 ARG A O 1
ATOM 1688 N N . CYS A 1 208 ? -0.964 5.076 -0.442 1.00 88.75 208 CYS A N 1
ATOM 1689 C CA . CYS A 1 208 ? -0.755 5.471 0.955 1.00 88.75 208 CYS A CA 1
ATOM 1690 C C . CYS A 1 208 ? 0.404 4.749 1.663 1.00 88.75 208 CYS A C 1
ATOM 1692 O O . CYS A 1 208 ? 0.755 5.125 2.781 1.00 88.75 208 CYS A O 1
ATOM 1694 N N . ASP A 1 209 ? 1.038 3.751 1.035 1.00 89.62 209 ASP A N 1
ATOM 1695 C CA . ASP A 1 209 ? 2.195 3.047 1.592 1.00 89.62 209 ASP A CA 1
ATOM 1696 C C . ASP A 1 209 ? 3.476 3.366 0.822 1.00 89.62 209 ASP A C 1
ATOM 1698 O O . ASP A 1 209 ? 3.682 2.949 -0.321 1.00 89.62 209 ASP A O 1
ATOM 1702 N N . ARG A 1 210 ? 4.379 4.086 1.490 1.00 90.62 210 ARG A N 1
ATOM 1703 C CA . ARG A 1 210 ? 5.670 4.496 0.932 1.00 90.62 210 ARG A CA 1
ATOM 1704 C C . ARG A 1 210 ? 6.539 3.305 0.512 1.00 90.62 210 ARG A C 1
ATOM 1706 O O . ARG A 1 210 ? 7.287 3.417 -0.458 1.00 90.62 210 ARG A O 1
ATOM 1713 N N . LEU A 1 211 ? 6.468 2.174 1.218 1.00 88.25 211 LEU A N 1
ATOM 1714 C CA . LEU A 1 211 ? 7.267 0.993 0.889 1.00 88.25 211 LEU A CA 1
ATOM 1715 C C . LEU A 1 211 ? 6.708 0.292 -0.350 1.00 88.25 211 LEU A C 1
ATOM 1717 O O . LEU A 1 211 ? 7.474 -0.038 -1.254 1.00 88.25 211 LEU A O 1
ATOM 1721 N N . VAL A 1 212 ? 5.385 0.118 -0.430 1.00 89.81 212 VAL A N 1
ATOM 1722 C CA . VAL A 1 212 ? 4.727 -0.402 -1.645 1.00 89.81 212 VAL A CA 1
ATOM 1723 C C . VAL A 1 212 ? 5.044 0.497 -2.835 1.00 89.81 212 VAL A C 1
ATOM 1725 O O . VAL A 1 212 ? 5.403 0.002 -3.907 1.00 89.81 212 VAL A O 1
ATOM 1728 N N . ARG A 1 213 ? 5.004 1.818 -2.634 1.00 92.12 213 ARG A N 1
ATOM 1729 C CA . ARG A 1 213 ? 5.366 2.796 -3.658 1.00 92.12 213 ARG A CA 1
ATOM 1730 C C . ARG A 1 213 ? 6.798 2.633 -4.147 1.00 92.12 213 ARG A C 1
ATOM 1732 O O . ARG A 1 213 ? 7.016 2.527 -5.349 1.00 92.12 213 ARG A O 1
ATOM 1739 N N . LYS A 1 214 ? 7.760 2.545 -3.224 1.00 91.56 214 LYS A N 1
ATOM 1740 C CA . LYS A 1 214 ? 9.168 2.281 -3.542 1.00 91.56 214 LYS A CA 1
ATOM 1741 C C . LYS A 1 214 ? 9.313 1.016 -4.391 1.00 91.56 214 LYS A C 1
ATOM 1743 O O . LYS A 1 214 ? 9.895 1.069 -5.465 1.00 91.56 214 LYS A O 1
ATOM 1748 N N . ARG A 1 215 ? 8.718 -0.106 -3.969 1.00 90.31 215 ARG A N 1
ATOM 1749 C CA . ARG A 1 215 ? 8.777 -1.374 -4.725 1.00 90.31 215 ARG A CA 1
ATOM 1750 C C . ARG A 1 215 ? 8.137 -1.273 -6.112 1.00 90.31 215 ARG A C 1
ATOM 1752 O O . ARG A 1 215 ? 8.596 -1.929 -7.049 1.00 90.31 215 ARG A O 1
ATOM 1759 N N . THR A 1 216 ? 7.085 -0.462 -6.239 1.00 92.31 216 THR A N 1
ATOM 1760 C CA . THR A 1 216 ? 6.438 -0.163 -7.525 1.00 92.31 216 THR A CA 1
ATOM 1761 C C . THR A 1 216 ? 7.416 0.557 -8.438 1.00 92.31 216 THR A C 1
ATOM 1763 O O . THR A 1 216 ? 7.670 0.068 -9.535 1.00 92.31 216 THR A O 1
ATOM 1766 N N . TRP A 1 217 ? 8.053 1.629 -7.959 1.00 93.88 217 TRP A N 1
ATOM 1767 C CA . TRP A 1 217 ? 9.080 2.350 -8.709 1.00 93.88 217 TRP A CA 1
ATOM 1768 C C . TRP A 1 217 ? 10.269 1.470 -9.103 1.00 93.88 217 TRP A C 1
ATOM 1770 O O . TRP A 1 217 ? 10.663 1.503 -10.264 1.00 93.88 217 TRP A O 1
ATOM 1780 N N . GLU A 1 218 ? 10.784 0.630 -8.197 1.00 91.38 218 GLU A N 1
ATOM 1781 C CA . GLU A 1 218 ? 11.860 -0.329 -8.509 1.00 91.38 218 GLU A CA 1
ATOM 1782 C C . GLU A 1 218 ? 11.469 -1.205 -9.711 1.00 91.38 218 GLU A C 1
ATOM 1784 O O . GLU A 1 218 ? 12.230 -1.356 -10.664 1.00 91.38 218 GLU A O 1
ATOM 1789 N N . SER A 1 219 ? 10.243 -1.739 -9.710 1.00 91.06 219 SER A N 1
ATOM 1790 C CA . SER A 1 219 ? 9.766 -2.611 -10.792 1.00 91.06 219 SER A CA 1
ATOM 1791 C C . SER A 1 219 ? 9.484 -1.858 -12.089 1.00 91.06 219 SER A C 1
ATOM 1793 O O . SER A 1 219 ? 9.762 -2.388 -13.160 1.00 91.06 219 SER A O 1
ATOM 1795 N N . VAL A 1 220 ? 8.949 -0.637 -12.008 1.00 93.06 220 VAL A N 1
ATOM 1796 C CA . VAL A 1 220 ? 8.695 0.230 -13.170 1.00 93.06 220 VAL A CA 1
ATOM 1797 C C . VAL A 1 220 ? 10.004 0.592 -13.863 1.00 93.06 220 VAL A C 1
ATOM 1799 O O . VAL A 1 220 ? 10.112 0.423 -15.075 1.00 93.06 220 VAL A O 1
ATOM 1802 N N . LEU A 1 221 ? 11.017 1.025 -13.108 1.00 92.62 221 LEU A N 1
ATOM 1803 C CA . LEU A 1 221 ? 12.323 1.386 -13.659 1.00 92.62 221 LEU A CA 1
ATOM 1804 C C . LEU A 1 221 ? 12.988 0.194 -14.351 1.00 92.62 221 LEU A C 1
ATOM 1806 O O . LEU A 1 221 ? 13.476 0.339 -15.469 1.00 92.62 221 LEU A O 1
ATOM 1810 N N . LEU A 1 222 ? 12.940 -0.991 -13.735 1.00 89.25 222 LEU A N 1
ATOM 1811 C CA . LEU A 1 222 ? 13.461 -2.215 -14.346 1.00 89.25 222 LEU A CA 1
ATOM 1812 C C . LEU A 1 222 ? 12.669 -2.620 -15.597 1.00 89.25 222 LEU A C 1
ATOM 1814 O O . LEU A 1 222 ? 13.270 -3.009 -16.595 1.00 89.25 222 LEU A O 1
ATOM 1818 N N . PHE A 1 223 ? 11.337 -2.494 -15.585 1.00 89.25 223 PHE A N 1
ATOM 1819 C CA . PHE A 1 223 ? 10.510 -2.754 -16.766 1.00 89.25 223 PHE A CA 1
ATOM 1820 C C . PHE A 1 223 ? 10.872 -1.844 -17.935 1.00 89.25 223 PHE A C 1
ATOM 1822 O O . PHE A 1 223 ? 11.023 -2.330 -19.055 1.00 89.25 223 PHE A O 1
ATOM 1829 N N . ILE A 1 224 ? 11.008 -0.545 -17.673 1.00 90.62 224 ILE A N 1
ATOM 1830 C CA . ILE A 1 224 ? 11.365 0.443 -18.689 1.00 90.62 224 ILE A CA 1
ATOM 1831 C C . ILE A 1 224 ? 12.786 0.182 -19.184 1.00 90.62 224 ILE A C 1
ATOM 1833 O O . ILE A 1 224 ? 12.999 0.163 -20.388 1.00 90.62 224 ILE A O 1
ATOM 1837 N N . ALA A 1 225 ? 13.739 -0.116 -18.295 1.00 89.12 225 ALA A N 1
ATOM 1838 C CA . ALA A 1 225 ? 15.101 -0.473 -18.685 1.00 89.12 225 ALA A CA 1
ATOM 1839 C C . ALA A 1 225 ? 15.128 -1.679 -19.640 1.00 89.12 225 ALA A C 1
ATOM 1841 O O . ALA A 1 225 ? 15.712 -1.585 -20.717 1.00 89.12 225 ALA A O 1
ATOM 1842 N N . THR A 1 226 ? 14.439 -2.776 -19.296 1.00 87.81 226 THR A N 1
ATOM 1843 C CA . THR A 1 226 ? 14.333 -3.953 -20.176 1.00 87.81 226 THR A CA 1
ATOM 1844 C C . THR A 1 226 ? 13.661 -3.606 -21.505 1.00 87.81 226 THR A C 1
ATOM 1846 O O . THR A 1 226 ? 14.114 -4.050 -22.553 1.00 87.81 226 THR A O 1
ATOM 1849 N N . TYR A 1 227 ? 12.593 -2.805 -21.480 1.00 85.69 227 TYR A N 1
ATOM 1850 C CA . TYR A 1 227 ? 11.861 -2.427 -22.687 1.00 85.69 227 TYR A CA 1
ATOM 1851 C C . TYR A 1 227 ? 12.690 -1.542 -23.629 1.00 85.69 227 TYR A C 1
ATOM 1853 O O . TYR A 1 227 ? 12.618 -1.700 -24.844 1.00 85.69 227 TYR A O 1
ATOM 1861 N N . THR A 1 228 ? 13.483 -0.619 -23.081 1.00 86.00 228 THR A N 1
ATOM 1862 C CA . THR A 1 228 ? 14.382 0.245 -23.857 1.00 86.00 228 THR A CA 1
ATOM 1863 C C . THR A 1 228 ? 15.476 -0.563 -24.549 1.00 86.00 228 THR A C 1
ATOM 1865 O O . THR A 1 228 ? 15.837 -0.249 -25.681 1.00 86.00 228 THR A O 1
ATOM 1868 N N . SER A 1 229 ? 15.987 -1.607 -23.893 1.00 84.31 229 SER A N 1
ATOM 1869 C CA . SER A 1 229 ? 16.989 -2.508 -24.473 1.00 84.31 229 SER A CA 1
ATOM 1870 C C . SER A 1 229 ? 16.397 -3.474 -25.506 1.00 84.31 229 SER A C 1
ATOM 1872 O O . SER A 1 229 ? 17.056 -3.786 -26.493 1.00 84.31 229 SER A O 1
ATOM 1874 N N . GLU A 1 230 ? 15.156 -3.926 -25.308 1.00 85.75 230 GLU A N 1
ATOM 1875 C CA . GLU A 1 230 ? 14.466 -4.884 -26.178 1.00 85.75 230 GLU A CA 1
ATOM 1876 C C . GLU A 1 230 ? 13.054 -4.384 -26.539 1.00 85.75 230 GLU A C 1
ATOM 1878 O O . GLU A 1 230 ? 12.065 -4.789 -25.910 1.00 85.75 230 GLU A O 1
ATOM 1883 N N . PRO A 1 231 ? 12.918 -3.511 -27.556 1.00 76.00 231 PRO A N 1
ATOM 1884 C CA . PRO A 1 231 ? 11.622 -2.977 -27.950 1.00 76.00 231 PRO A CA 1
ATOM 1885 C C . PRO A 1 231 ? 10.683 -4.105 -28.391 1.00 76.00 231 PRO A C 1
ATOM 1887 O O . PRO A 1 231 ? 10.988 -4.865 -29.310 1.00 76.00 231 PRO A O 1
ATOM 1890 N N . ARG A 1 232 ? 9.522 -4.216 -27.739 1.00 78.94 232 ARG A N 1
ATOM 1891 C CA . ARG A 1 232 ? 8.456 -5.162 -28.114 1.00 78.94 232 ARG A CA 1
ATOM 1892 C C . ARG A 1 232 ? 7.364 -4.465 -28.937 1.00 78.94 232 ARG A C 1
ATOM 1894 O O . ARG A 1 232 ? 7.415 -3.257 -29.153 1.00 78.94 232 ARG A O 1
ATOM 1901 N N . GLU A 1 233 ? 6.385 -5.240 -29.407 1.00 78.56 233 GLU A N 1
ATOM 1902 C CA . GLU A 1 233 ? 5.231 -4.755 -30.184 1.00 78.56 233 GLU A CA 1
ATOM 1903 C C . GLU A 1 233 ? 4.547 -3.529 -29.533 1.00 78.56 233 GLU A C 1
ATOM 1905 O O . GLU A 1 233 ? 4.331 -3.531 -28.314 1.00 78.56 233 GLU A O 1
ATOM 1910 N N . PRO A 1 234 ? 4.153 -2.509 -30.322 1.00 78.06 234 PRO A N 1
ATOM 1911 C CA . PRO A 1 234 ? 3.604 -1.249 -29.813 1.00 78.06 234 PRO A CA 1
ATOM 1912 C C . PRO A 1 234 ? 2.325 -1.426 -28.980 1.00 78.06 234 PRO A C 1
ATOM 1914 O O . PRO A 1 234 ? 2.161 -0.753 -27.964 1.00 78.06 234 PRO A O 1
ATOM 1917 N N . ASP A 1 235 ? 1.464 -2.389 -29.316 1.00 77.88 235 ASP A N 1
ATOM 1918 C CA . ASP A 1 235 ? 0.235 -2.649 -28.552 1.00 77.88 235 ASP A CA 1
ATOM 1919 C C . ASP A 1 235 ? 0.536 -3.133 -27.126 1.00 77.88 235 ASP A C 1
ATOM 1921 O O . ASP A 1 235 ? -0.126 -2.756 -26.155 1.00 77.88 235 ASP A O 1
ATOM 1925 N N . ARG A 1 236 ? 1.612 -3.913 -26.959 1.00 85.06 236 ARG A N 1
ATOM 1926 C CA . ARG A 1 236 ? 2.062 -4.378 -25.639 1.00 85.06 236 ARG A CA 1
ATOM 1927 C C . ARG A 1 236 ? 2.636 -3.234 -24.804 1.00 85.06 236 ARG A C 1
ATOM 1929 O O . ARG A 1 236 ? 2.541 -3.291 -23.577 1.00 85.06 236 ARG A O 1
ATOM 1936 N N . ARG A 1 237 ? 3.201 -2.207 -25.453 1.00 88.50 237 ARG A N 1
ATOM 1937 C CA . ARG A 1 237 ? 3.709 -0.985 -24.809 1.00 88.50 237 ARG A CA 1
ATOM 1938 C C . ARG A 1 237 ? 2.577 -0.208 -24.157 1.00 88.50 237 ARG A C 1
ATOM 1940 O O . ARG A 1 237 ? 2.624 0.022 -22.952 1.00 88.50 237 ARG A O 1
ATOM 1947 N N . ALA A 1 238 ? 1.553 0.144 -24.933 1.00 91.12 238 ALA A N 1
ATOM 1948 C CA . ALA A 1 238 ? 0.436 0.956 -24.455 1.00 91.12 238 ALA A CA 1
ATOM 1949 C C . ALA A 1 238 ? -0.280 0.289 -23.269 1.00 91.12 238 ALA A C 1
ATOM 1951 O O . ALA A 1 238 ? -0.551 0.929 -22.251 1.00 91.12 238 ALA A O 1
ATOM 1952 N N . LEU A 1 239 ? -0.506 -1.027 -23.353 1.00 91.75 239 LEU A N 1
ATOM 1953 C CA . LEU A 1 239 ? -1.104 -1.798 -22.262 1.00 91.75 239 LEU A CA 1
ATOM 1954 C C . LEU A 1 239 ? -0.219 -1.825 -21.006 1.00 91.75 239 LEU A C 1
ATOM 1956 O O . LEU A 1 239 ? -0.733 -1.706 -19.893 1.00 91.75 239 LEU A O 1
ATOM 1960 N N . LEU A 1 240 ? 1.103 -1.963 -21.160 1.00 91.12 240 LEU A N 1
ATOM 1961 C CA . LEU A 1 240 ? 2.032 -1.934 -20.031 1.00 91.12 240 LEU A CA 1
ATOM 1962 C C . LEU A 1 240 ? 2.025 -0.570 -19.332 1.00 91.12 240 LEU A C 1
ATOM 1964 O O . LEU A 1 240 ? 1.900 -0.529 -18.112 1.00 91.12 240 LEU A O 1
ATOM 1968 N N . PHE A 1 241 ? 2.111 0.535 -20.075 1.00 93.44 241 PHE A N 1
ATOM 1969 C CA . PHE A 1 241 ? 2.096 1.873 -19.475 1.00 93.44 241 PHE A CA 1
ATOM 1970 C C . PHE A 1 241 ? 0.748 2.218 -18.845 1.00 93.44 241 PHE A C 1
ATOM 1972 O O . PHE A 1 241 ? 0.718 2.779 -17.752 1.00 93.44 241 PHE A O 1
ATOM 1979 N N . SER A 1 242 ? -0.366 1.772 -19.433 1.00 94.62 242 SER A N 1
ATOM 1980 C CA . SER A 1 242 ? -1.681 1.854 -18.783 1.00 94.62 242 SER A CA 1
ATOM 1981 C C . SER A 1 242 ? -1.689 1.148 -17.420 1.00 94.62 242 SER A C 1
ATOM 1983 O O . SER A 1 242 ? -2.214 1.681 -16.441 1.00 94.62 242 SER A O 1
ATOM 1985 N N . ALA A 1 243 ? -1.067 -0.028 -17.323 1.00 94.62 243 ALA A N 1
ATOM 1986 C CA . ALA A 1 243 ? -0.964 -0.765 -16.069 1.00 94.62 243 ALA A CA 1
ATOM 1987 C C . ALA A 1 243 ? -0.006 -0.110 -15.062 1.00 94.62 243 ALA A C 1
ATOM 1989 O O . ALA A 1 243 ? -0.323 -0.048 -13.876 1.00 94.62 243 ALA A O 1
ATOM 1990 N N . ILE A 1 244 ? 1.127 0.427 -15.527 1.00 95.00 244 ILE A N 1
ATOM 1991 C CA . ILE A 1 244 ? 2.059 1.209 -14.703 1.00 95.00 244 ILE A CA 1
ATOM 1992 C C . ILE A 1 244 ? 1.339 2.416 -14.101 1.00 95.00 244 ILE A C 1
ATOM 1994 O O . ILE A 1 244 ? 1.382 2.593 -12.887 1.00 95.00 244 ILE A O 1
ATOM 1998 N N . ASN A 1 245 ? 0.617 3.189 -14.915 1.00 94.62 245 ASN A N 1
ATOM 1999 C CA . ASN A 1 245 ? -0.148 4.347 -14.452 1.00 94.62 245 ASN A CA 1
ATOM 2000 C C . ASN A 1 245 ? -1.257 3.936 -13.478 1.00 94.62 245 ASN A C 1
ATOM 2002 O O . ASN A 1 245 ? -1.472 4.601 -12.471 1.00 94.62 245 ASN A O 1
ATOM 2006 N N . ARG A 1 246 ? -1.895 2.778 -13.685 1.00 94.31 246 ARG A N 1
ATOM 2007 C CA . ARG A 1 246 ? -2.865 2.222 -12.730 1.00 94.31 246 ARG A CA 1
ATOM 2008 C C . ARG A 1 246 ? -2.229 1.858 -11.383 1.00 94.31 246 ARG A C 1
ATOM 2010 O O . ARG A 1 246 ? -2.839 2.109 -10.346 1.00 94.31 246 ARG A O 1
ATOM 2017 N N . CYS A 1 247 ? -1.025 1.286 -11.381 1.00 93.38 247 CYS A N 1
ATOM 2018 C CA . CYS A 1 247 ? -0.294 0.965 -10.153 1.00 93.38 247 CYS A CA 1
ATOM 2019 C C . CYS A 1 247 ? 0.275 2.204 -9.466 1.00 93.38 247 CYS A C 1
ATOM 2021 O O . CYS A 1 247 ? 0.255 2.279 -8.245 1.00 93.38 247 CYS A O 1
ATOM 2023 N N . LEU A 1 248 ? 0.759 3.188 -10.217 1.00 91.81 248 LEU A N 1
ATOM 2024 C CA . LEU A 1 248 ? 1.192 4.465 -9.657 1.00 91.81 248 LEU A CA 1
ATOM 2025 C C . LEU A 1 248 ? -0.001 5.360 -9.278 1.00 91.81 248 LEU A C 1
ATOM 2027 O O . LEU A 1 248 ? 0.158 6.301 -8.505 1.00 91.81 248 LEU A O 1
ATOM 2031 N N . GLY A 1 249 ? -1.207 5.003 -9.706 1.00 81.38 249 GLY A N 1
ATOM 2032 C CA . GLY A 1 249 ? -2.454 5.613 -9.281 1.00 81.38 249 GLY A CA 1
ATOM 2033 C C . GLY A 1 249 ? -2.592 7.083 -9.672 1.00 81.38 249 GLY A C 1
ATOM 2034 O O . GLY A 1 249 ? -1.640 7.787 -9.993 1.00 81.38 249 GLY A O 1
ATOM 2035 N N . GLU A 1 250 ? -3.826 7.557 -9.583 1.00 73.19 250 GLU A N 1
ATOM 2036 C CA . GLU A 1 250 ? -4.153 8.975 -9.666 1.00 73.19 250 GLU A CA 1
ATOM 2037 C C . GLU A 1 250 ? -4.597 9.468 -8.283 1.00 73.19 250 GLU A C 1
ATOM 2039 O O . GLU A 1 250 ? -5.168 8.713 -7.483 1.00 73.19 250 GLU A O 1
ATOM 2044 N N . GLY A 1 251 ? -4.348 10.748 -8.008 1.00 74.88 251 GLY A N 1
ATOM 2045 C CA . GLY A 1 251 ? -4.820 11.431 -6.806 1.00 74.88 251 GLY A CA 1
ATOM 2046 C C . GLY A 1 251 ? -3.721 11.820 -5.811 1.00 74.88 251 GLY A C 1
ATOM 2047 O O . GLY A 1 251 ? -2.538 11.557 -6.034 1.00 74.88 251 GLY A O 1
ATOM 2048 N N . PRO A 1 252 ? -4.107 12.498 -4.717 1.00 77.69 252 PRO A N 1
ATOM 2049 C CA . PRO A 1 252 ? -3.163 12.974 -3.718 1.00 77.69 252 PRO A CA 1
ATOM 2050 C C . PRO A 1 252 ? -2.510 11.795 -2.991 1.00 77.69 252 PRO A C 1
ATOM 2052 O O . PRO A 1 252 ? -3.186 10.868 -2.543 1.00 77.69 252 PRO A O 1
ATOM 2055 N N . LEU A 1 253 ? -1.188 11.855 -2.863 1.00 87.00 253 LEU A N 1
ATOM 2056 C CA . LEU A 1 253 ? -0.393 10.885 -2.118 1.00 87.00 253 LEU A CA 1
ATOM 2057 C C . LEU A 1 253 ? -0.166 11.396 -0.693 1.00 87.00 253 LEU A C 1
ATOM 2059 O O . LEU A 1 253 ? -0.013 12.594 -0.466 1.00 87.00 253 LEU A O 1
ATOM 2063 N N . GLU A 1 254 ? -0.111 10.482 0.277 1.00 85.69 254 GLU A N 1
ATOM 2064 C CA . GLU A 1 254 ? 0.173 10.823 1.685 1.00 85.69 254 GLU A CA 1
ATOM 2065 C C . GLU A 1 254 ? 1.660 11.132 1.946 1.00 85.69 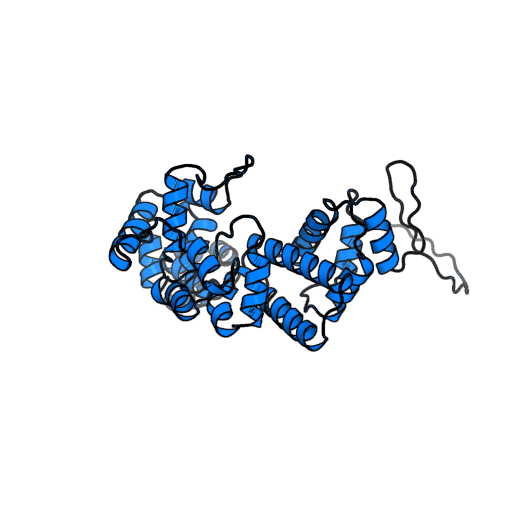254 GLU A C 1
ATOM 2067 O O . GLU A 1 254 ? 2.060 11.431 3.071 1.00 85.69 254 GLU A O 1
ATOM 2072 N N . PHE A 1 255 ? 2.502 11.023 0.921 1.00 89.44 255 PHE A N 1
ATOM 2073 C CA . PHE A 1 255 ? 3.946 11.193 0.998 1.00 89.44 255 PHE A CA 1
ATOM 2074 C C . PHE A 1 255 ? 4.472 11.892 -0.258 1.00 89.44 255 PHE A C 1
ATOM 2076 O O . PHE A 1 255 ? 3.817 11.922 -1.298 1.00 89.44 255 PHE A O 1
ATOM 2083 N N . ASP A 1 256 ? 5.691 12.420 -0.162 1.00 92.06 256 ASP A N 1
ATOM 2084 C CA . ASP A 1 256 ? 6.395 13.010 -1.298 1.00 92.06 256 ASP A CA 1
ATOM 2085 C C . ASP A 1 256 ? 6.902 11.915 -2.253 1.00 92.06 256 ASP A C 1
ATOM 2087 O O . ASP A 1 256 ? 7.939 11.285 -2.021 1.00 92.06 256 ASP A O 1
ATOM 2091 N N . ASP A 1 257 ? 6.156 11.671 -3.331 1.00 93.44 257 ASP A N 1
ATOM 2092 C CA . ASP A 1 257 ? 6.515 10.674 -4.343 1.00 93.44 257 ASP A CA 1
ATOM 2093 C C . ASP A 1 257 ? 7.784 11.040 -5.109 1.00 93.44 257 ASP A C 1
ATOM 2095 O O . ASP A 1 257 ? 8.510 10.139 -5.521 1.00 93.44 257 ASP A O 1
ATOM 2099 N N . LYS A 1 258 ? 8.119 12.334 -5.225 1.00 93.88 258 LYS A N 1
ATOM 2100 C CA . LYS A 1 258 ? 9.391 12.766 -5.817 1.00 93.88 258 LYS A CA 1
ATOM 2101 C C . LYS A 1 258 ? 10.545 12.222 -4.983 1.00 93.88 258 LYS A C 1
ATOM 2103 O O . LYS A 1 258 ? 11.467 11.615 -5.523 1.00 93.88 258 LYS A O 1
ATOM 2108 N N . ALA A 1 259 ? 10.478 12.362 -3.659 1.00 93.44 259 ALA A N 1
ATOM 2109 C CA . ALA A 1 259 ? 11.488 11.804 -2.763 1.00 93.44 259 ALA A CA 1
ATOM 2110 C C . ALA A 1 259 ? 11.565 10.267 -2.854 1.00 93.44 259 ALA A C 1
ATOM 2112 O O . ALA A 1 259 ? 12.665 9.703 -2.862 1.00 93.44 259 ALA A O 1
ATOM 2113 N N . VAL A 1 260 ? 10.423 9.575 -2.955 1.00 93.88 260 VAL A N 1
ATOM 2114 C CA . VAL A 1 260 ? 10.398 8.112 -3.140 1.00 93.88 260 VAL A CA 1
ATOM 2115 C C . VAL A 1 260 ? 11.051 7.723 -4.461 1.00 93.88 260 VAL A C 1
ATOM 2117 O O . VAL A 1 260 ? 11.976 6.911 -4.448 1.00 93.88 260 VAL A O 1
ATOM 2120 N N . PHE A 1 261 ? 10.636 8.330 -5.571 1.00 94.50 261 PHE A N 1
ATOM 2121 C CA . PHE A 1 261 ? 11.211 8.111 -6.893 1.00 94.50 261 PHE A CA 1
ATOM 2122 C C . PHE A 1 261 ? 12.724 8.333 -6.885 1.00 94.50 261 PHE A C 1
ATOM 2124 O O . PHE A 1 261 ? 13.461 7.430 -7.264 1.00 94.50 261 PHE A O 1
ATOM 2131 N N . LYS A 1 262 ? 13.200 9.473 -6.368 1.00 93.12 262 LYS A N 1
ATOM 2132 C CA . LYS A 1 262 ? 14.632 9.795 -6.282 1.00 93.12 262 LYS A CA 1
ATOM 2133 C C . LYS A 1 262 ? 15.425 8.708 -5.569 1.00 93.12 262 LYS A C 1
ATOM 2135 O O . LYS A 1 262 ? 16.372 8.167 -6.130 1.00 93.12 262 LYS A O 1
ATOM 2140 N N . THR A 1 263 ? 15.033 8.379 -4.335 1.00 92.56 263 THR A N 1
ATOM 2141 C CA . THR A 1 263 ? 15.739 7.355 -3.545 1.00 92.56 263 THR A CA 1
ATOM 2142 C C . THR A 1 263 ? 15.726 6.003 -4.248 1.00 92.56 263 THR A C 1
ATOM 2144 O O . THR A 1 263 ? 16.745 5.326 -4.304 1.00 92.56 263 THR A O 1
ATOM 2147 N N . THR A 1 264 ? 14.598 5.646 -4.860 1.00 92.25 264 THR A N 1
ATOM 2148 C CA . THR A 1 264 ? 14.442 4.390 -5.594 1.00 92.25 264 THR A CA 1
ATOM 2149 C C . THR A 1 264 ? 15.310 4.339 -6.845 1.00 92.25 264 THR A C 1
ATOM 2151 O O . THR A 1 264 ? 15.938 3.319 -7.116 1.00 92.25 264 THR A O 1
ATOM 2154 N N . PHE A 1 265 ? 15.368 5.436 -7.598 1.00 92.31 265 PHE A N 1
ATOM 2155 C CA . PHE A 1 265 ? 16.176 5.565 -8.801 1.00 92.31 265 PHE A CA 1
ATOM 2156 C C . PHE A 1 265 ? 17.660 5.382 -8.476 1.00 92.31 265 PHE A C 1
ATOM 2158 O O . PHE A 1 265 ? 18.328 4.547 -9.086 1.00 92.31 265 PHE A O 1
ATOM 2165 N N . VAL A 1 266 ? 18.151 6.100 -7.460 1.00 90.19 266 VAL A N 1
ATOM 2166 C CA . VAL A 1 266 ? 19.534 5.968 -6.986 1.00 90.19 266 VAL A CA 1
ATOM 2167 C C . VAL A 1 266 ? 19.806 4.537 -6.523 1.00 90.19 266 VAL A C 1
ATOM 2169 O O . VAL A 1 266 ? 20.773 3.933 -6.977 1.00 90.19 266 VAL A O 1
ATOM 2172 N N . ASP A 1 267 ? 18.946 3.956 -5.684 1.00 89.06 267 ASP A N 1
ATOM 2173 C CA . ASP A 1 267 ? 19.117 2.590 -5.172 1.00 89.06 267 ASP A CA 1
ATOM 2174 C C . ASP A 1 267 ? 19.138 1.531 -6.287 1.00 89.06 267 ASP A C 1
ATOM 2176 O O . ASP A 1 267 ? 19.884 0.554 -6.192 1.00 89.06 267 ASP A O 1
ATOM 2180 N N . THR A 1 268 ? 18.318 1.713 -7.326 1.00 88.94 268 THR A N 1
ATOM 2181 C CA . THR A 1 268 ? 18.184 0.766 -8.443 1.00 88.94 268 THR A CA 1
ATOM 2182 C C . THR A 1 268 ? 19.429 0.795 -9.324 1.00 88.94 268 THR A C 1
ATOM 2184 O O . THR A 1 268 ? 20.027 -0.250 -9.574 1.00 88.94 268 THR A O 1
ATOM 2187 N N . PHE A 1 269 ? 19.860 1.986 -9.748 1.00 88.44 269 PHE A N 1
ATOM 2188 C CA . PHE A 1 269 ? 20.936 2.119 -10.732 1.00 88.44 269 PHE A CA 1
ATOM 2189 C C . PHE A 1 269 ? 22.338 2.219 -10.121 1.00 88.44 269 PHE A C 1
ATOM 2191 O O . PHE A 1 269 ? 23.305 1.899 -10.799 1.00 88.44 269 PHE A O 1
ATOM 2198 N N . SER A 1 270 ? 22.492 2.587 -8.842 1.00 86.50 270 SER A N 1
ATOM 2199 C CA . SER A 1 270 ? 23.815 2.584 -8.181 1.00 86.50 270 SER A CA 1
ATOM 2200 C C . SER A 1 270 ? 24.381 1.178 -7.965 1.00 86.50 270 SER A C 1
ATOM 2202 O O . SER A 1 270 ? 25.597 1.002 -7.904 1.00 86.50 270 SER A O 1
ATOM 2204 N N . LYS A 1 271 ? 23.510 0.169 -7.847 1.00 81.50 271 LYS A N 1
ATOM 2205 C CA . LYS A 1 271 ? 23.899 -1.233 -7.631 1.00 81.50 271 LYS A CA 1
ATOM 2206 C C . LYS A 1 271 ? 24.221 -1.971 -8.927 1.00 81.50 271 LYS A C 1
ATOM 2208 O O . LYS A 1 271 ? 24.881 -3.008 -8.885 1.00 81.50 271 LYS A O 1
ATOM 2213 N N . GLN A 1 272 ? 23.750 -1.466 -10.063 1.00 75.56 272 GLN A N 1
ATOM 2214 C CA . GLN A 1 272 ? 23.953 -2.095 -11.361 1.00 75.56 272 GLN A CA 1
ATOM 2215 C C . GLN A 1 272 ? 25.231 -1.543 -11.998 1.00 75.56 272 GLN A C 1
ATOM 2217 O O . GLN A 1 272 ? 25.398 -0.339 -12.152 1.00 75.56 272 GLN A O 1
ATOM 2222 N N . ARG A 1 273 ? 26.168 -2.439 -12.333 1.00 65.38 273 ARG A N 1
ATOM 2223 C CA . ARG A 1 273 ? 27.422 -2.084 -13.024 1.00 65.38 273 ARG A CA 1
ATOM 2224 C C . ARG A 1 273 ? 27.236 -1.906 -14.533 1.00 65.38 273 ARG A C 1
ATOM 2226 O O . ARG A 1 273 ? 28.173 -1.487 -15.202 1.00 65.38 273 ARG A O 1
ATOM 2233 N N . GLU A 1 274 ? 26.070 -2.274 -15.053 1.00 72.62 274 GLU A N 1
ATOM 2234 C CA . GLU A 1 274 ? 25.758 -2.226 -16.477 1.00 72.62 274 GLU A CA 1
ATOM 2235 C C . GLU A 1 274 ? 25.393 -0.805 -16.917 1.00 72.62 274 GLU A C 1
ATOM 2237 O O . GLU A 1 274 ? 24.755 -0.039 -16.192 1.00 72.62 274 GLU A O 1
ATOM 2242 N N . GLU A 1 275 ? 25.802 -0.464 -18.137 1.00 76.12 275 GLU A N 1
ATOM 2243 C CA . GLU A 1 275 ? 25.463 0.791 -18.799 1.00 76.12 275 GLU A CA 1
ATOM 2244 C C . GLU A 1 275 ? 23.984 0.782 -19.205 1.00 76.12 275 GLU A C 1
ATOM 2246 O O . GLU A 1 275 ? 23.615 0.476 -20.338 1.00 76.12 275 GLU A O 1
ATOM 2251 N N . HIS A 1 276 ? 23.102 1.087 -18.255 1.00 80.50 276 HIS A N 1
ATOM 2252 C CA . HIS A 1 276 ? 21.694 1.294 -18.568 1.00 80.50 276 HIS A CA 1
ATOM 2253 C C . HIS A 1 276 ? 21.514 2.619 -19.319 1.00 80.50 276 HIS A C 1
ATOM 2255 O O . HIS A 1 276 ? 22.119 3.625 -18.934 1.00 80.50 276 HIS A O 1
ATOM 2261 N N . PRO A 1 277 ? 20.637 2.674 -20.340 1.00 86.81 277 PRO A N 1
ATOM 2262 C CA . PRO A 1 277 ? 20.370 3.891 -21.099 1.00 86.81 277 PRO A CA 1
ATOM 2263 C C . PRO A 1 277 ? 19.504 4.860 -20.274 1.00 86.81 277 PRO A C 1
ATOM 2265 O O . PRO A 1 277 ? 18.332 5.088 -20.569 1.00 86.81 277 PRO A O 1
ATOM 2268 N N . ILE A 1 278 ? 20.080 5.430 -19.212 1.00 87.88 278 ILE A N 1
ATOM 2269 C CA . ILE A 1 278 ? 19.402 6.252 -18.199 1.00 87.88 278 ILE A CA 1
ATOM 2270 C C . ILE A 1 278 ? 18.632 7.411 -18.829 1.00 87.88 278 ILE A C 1
ATOM 2272 O O . ILE A 1 278 ? 17.483 7.648 -18.463 1.00 87.88 278 ILE A O 1
ATOM 2276 N N . MET A 1 279 ? 19.226 8.095 -19.810 1.00 86.50 279 MET A N 1
ATOM 2277 C CA . MET A 1 279 ? 18.547 9.175 -20.531 1.00 86.50 279 MET A CA 1
ATOM 2278 C C . MET A 1 279 ? 17.272 8.691 -21.227 1.00 86.50 279 MET A C 1
ATOM 2280 O O . MET A 1 279 ? 16.242 9.358 -21.155 1.00 86.50 279 MET A O 1
ATOM 2284 N N . ALA A 1 280 ? 17.324 7.527 -21.879 1.00 88.94 280 ALA A N 1
ATOM 2285 C CA . ALA A 1 280 ? 16.170 6.957 -22.564 1.00 88.94 280 ALA A CA 1
ATOM 2286 C C . ALA A 1 280 ? 15.106 6.479 -21.567 1.00 88.94 280 ALA A C 1
ATOM 2288 O O . ALA A 1 280 ? 13.923 6.717 -21.793 1.00 88.94 280 ALA A O 1
ATOM 2289 N N . ILE A 1 281 ? 15.521 5.894 -20.437 1.00 90.31 281 ILE A N 1
ATOM 2290 C CA . ILE A 1 281 ? 14.616 5.502 -19.348 1.00 90.31 281 ILE A CA 1
ATOM 2291 C C . ILE A 1 281 ? 13.880 6.729 -18.804 1.00 90.31 281 ILE A C 1
ATOM 2293 O O . ILE A 1 281 ? 12.655 6.721 -18.748 1.00 90.31 281 ILE A O 1
ATOM 2297 N N . LEU A 1 282 ? 14.599 7.796 -18.438 1.00 89.38 282 LEU A N 1
ATOM 2298 C CA . LEU A 1 282 ? 13.986 9.017 -17.911 1.00 89.38 282 LEU A CA 1
ATOM 2299 C C . LEU A 1 282 ? 13.060 9.662 -18.934 1.00 89.38 282 LEU A C 1
ATOM 2301 O O . LEU A 1 282 ? 11.926 9.971 -18.592 1.00 89.38 282 LEU A O 1
ATOM 2305 N N . LYS A 1 283 ? 13.499 9.788 -20.191 1.00 89.31 283 LYS A N 1
ATOM 2306 C CA . LYS A 1 283 ? 12.659 10.297 -21.278 1.00 89.31 283 LYS A CA 1
ATOM 2307 C C . LYS A 1 283 ? 11.363 9.494 -21.410 1.00 89.31 283 LYS A C 1
ATOM 2309 O O . LYS A 1 283 ? 10.292 10.082 -21.488 1.00 89.31 283 LYS A O 1
ATOM 2314 N N . GLN A 1 284 ? 11.447 8.167 -21.363 1.00 90.44 284 GLN A N 1
ATOM 2315 C CA . GLN A 1 284 ? 10.269 7.313 -21.457 1.00 90.44 284 GLN A CA 1
ATOM 2316 C C . GLN A 1 284 ? 9.350 7.445 -20.235 1.00 90.44 284 GLN A C 1
ATOM 2318 O O . GLN A 1 284 ? 8.132 7.448 -20.392 1.00 90.44 284 GLN A O 1
ATOM 2323 N N . VAL A 1 285 ? 9.904 7.612 -19.028 1.00 90.75 285 VAL A N 1
ATOM 2324 C CA . VAL A 1 285 ? 9.106 7.940 -17.836 1.00 90.75 285 VAL A CA 1
ATOM 2325 C C . VAL A 1 285 ? 8.390 9.285 -18.022 1.00 90.75 285 VAL A C 1
ATOM 2327 O O . VAL A 1 285 ? 7.205 9.358 -17.722 1.00 90.75 285 VAL A O 1
ATOM 2330 N N . CYS A 1 286 ? 9.055 10.321 -18.554 1.00 88.62 286 CYS A N 1
ATOM 2331 C CA . CYS A 1 286 ? 8.422 11.620 -18.831 1.00 88.62 286 CYS A CA 1
ATOM 2332 C C . CYS A 1 286 ? 7.222 11.506 -19.776 1.00 88.62 286 CYS A C 1
ATOM 2334 O O . CYS A 1 286 ? 6.236 12.215 -19.606 1.00 88.62 286 CYS A O 1
ATOM 2336 N N . GLU A 1 287 ? 7.372 10.701 -20.828 1.00 89.81 287 GLU A N 1
ATOM 2337 C CA . GLU A 1 287 ? 6.435 10.653 -21.951 1.00 89.81 287 GLU A CA 1
ATOM 2338 C C . GLU A 1 287 ? 5.217 9.772 -21.655 1.00 89.81 287 GLU A C 1
ATOM 2340 O O . GLU A 1 287 ? 4.119 10.080 -22.109 1.00 89.81 287 GLU A O 1
ATOM 2345 N N . GLU A 1 288 ? 5.402 8.688 -20.899 1.00 92.19 288 GLU A N 1
ATOM 2346 C CA . GLU A 1 288 ? 4.412 7.607 -20.810 1.00 92.19 288 GLU A CA 1
ATOM 2347 C C . GLU A 1 288 ? 3.840 7.404 -19.398 1.00 92.19 288 GLU A C 1
ATOM 2349 O O . GLU A 1 288 ? 2.814 6.735 -19.228 1.00 92.19 288 GLU A O 1
ATOM 2354 N N . VAL A 1 289 ? 4.500 7.945 -18.367 1.00 91.56 289 VAL A N 1
ATOM 2355 C CA . VAL A 1 289 ? 4.088 7.773 -16.970 1.00 91.56 289 VAL A CA 1
ATOM 2356 C C . VAL A 1 289 ? 3.464 9.057 -16.438 1.00 91.56 289 VAL A C 1
ATOM 2358 O O . VAL A 1 289 ? 4.053 10.133 -16.494 1.00 91.56 289 VAL A O 1
ATOM 2361 N N . THR A 1 290 ? 2.269 8.946 -15.864 1.00 90.75 290 THR A N 1
ATOM 2362 C CA . THR A 1 290 ? 1.604 10.065 -15.196 1.00 90.75 290 THR A CA 1
ATOM 2363 C C . THR A 1 290 ? 2.264 10.314 -13.842 1.00 90.75 290 THR A C 1
ATOM 2365 O O . THR A 1 290 ? 2.123 9.523 -12.910 1.00 90.75 290 THR A O 1
ATOM 2368 N N . LEU A 1 291 ? 3.005 11.417 -13.735 1.00 89.75 291 LEU A N 1
ATOM 2369 C CA . LEU A 1 291 ? 3.729 11.800 -12.523 1.00 89.75 291 LEU A CA 1
ATOM 2370 C C . LEU A 1 291 ? 2.987 12.884 -11.744 1.00 89.75 291 LEU A C 1
ATOM 2372 O O . LEU A 1 291 ? 2.414 13.806 -12.320 1.00 89.75 291 LEU A O 1
ATOM 2376 N N . THR A 1 292 ? 3.093 12.837 -10.418 1.00 87.50 292 THR A N 1
ATOM 2377 C CA . THR A 1 292 ? 2.637 13.920 -9.530 1.00 87.50 292 THR A CA 1
ATOM 2378 C C . THR A 1 292 ? 3.709 14.996 -9.313 1.00 87.50 292 THR A C 1
ATOM 2380 O O . THR A 1 292 ? 3.539 15.871 -8.467 1.00 87.50 292 THR A O 1
ATOM 2383 N N . PHE A 1 293 ? 4.845 14.908 -10.011 1.00 91.00 293 PHE A N 1
ATOM 2384 C CA . PHE A 1 293 ? 6.008 15.779 -9.842 1.00 91.00 293 PHE A CA 1
ATOM 2385 C C . PHE A 1 293 ? 6.756 15.990 -11.165 1.00 91.00 293 PHE A C 1
ATOM 2387 O O . PHE A 1 293 ? 6.628 15.205 -12.104 1.00 91.00 293 PHE A O 1
ATOM 2394 N N . SER A 1 294 ? 7.584 17.038 -11.221 1.00 91.44 294 SER A N 1
ATOM 2395 C CA . SER A 1 294 ? 8.470 17.296 -12.358 1.00 91.44 294 SER A CA 1
ATOM 2396 C C . SER A 1 294 ? 9.686 16.372 -12.320 1.00 91.44 294 SER A C 1
ATOM 2398 O O . SER A 1 294 ? 10.514 16.428 -11.409 1.00 91.44 294 SER A O 1
ATOM 2400 N N . ILE A 1 295 ? 9.829 15.536 -13.343 1.00 88.44 295 ILE A N 1
ATOM 2401 C CA . ILE A 1 295 ? 10.991 14.654 -13.489 1.00 88.44 295 ILE A CA 1
ATOM 2402 C C . ILE A 1 295 ? 12.292 15.419 -13.756 1.00 88.44 295 ILE A C 1
ATOM 2404 O O . ILE A 1 295 ? 13.357 14.959 -13.361 1.00 88.44 295 ILE A O 1
ATOM 2408 N N . VAL A 1 296 ? 12.218 16.611 -14.360 1.00 89.56 296 VAL A N 1
ATOM 2409 C CA . VAL A 1 296 ? 13.381 17.490 -14.566 1.00 89.56 296 VAL A CA 1
ATOM 2410 C C . VAL A 1 296 ? 13.909 17.987 -13.222 1.00 89.56 296 VAL A C 1
ATOM 2412 O O . VAL A 1 296 ? 15.115 17.973 -12.983 1.00 89.56 296 VAL A O 1
ATOM 2415 N N . GLU A 1 297 ? 13.012 18.377 -12.314 1.00 89.12 297 GLU A N 1
ATOM 2416 C CA . GLU A 1 297 ? 13.388 18.744 -10.945 1.00 89.12 297 GLU A CA 1
ATOM 2417 C C . GLU A 1 297 ? 13.954 17.543 -10.189 1.00 89.12 297 GLU A C 1
ATOM 2419 O O . GLU A 1 297 ? 15.010 17.655 -9.569 1.00 89.12 297 GLU A O 1
ATOM 2424 N N . ALA A 1 298 ? 13.306 16.377 -10.295 1.00 86.62 298 ALA A N 1
ATOM 2425 C CA . ALA A 1 298 ? 13.802 15.151 -9.681 1.00 86.62 298 ALA A CA 1
ATOM 2426 C C . ALA A 1 298 ? 15.214 14.800 -10.180 1.00 86.62 298 ALA A C 1
ATOM 2428 O O . ALA A 1 298 ? 16.087 14.514 -9.368 1.00 86.62 298 ALA A O 1
ATOM 2429 N N . ALA A 1 2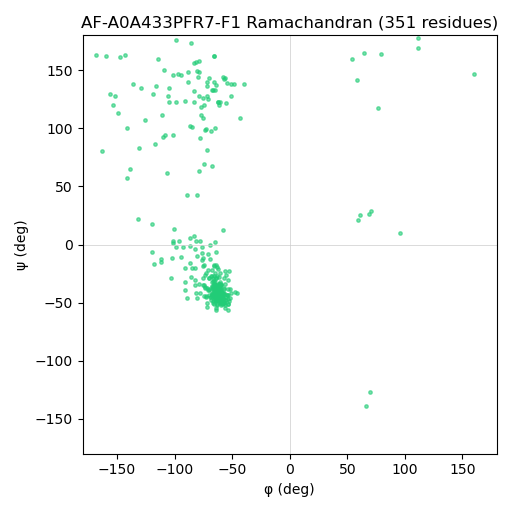99 ? 15.463 14.873 -11.491 1.00 88.19 299 ALA A N 1
ATOM 2430 C CA . ALA A 1 299 ? 16.767 14.610 -12.097 1.00 88.19 299 ALA A CA 1
ATOM 2431 C C . ALA A 1 299 ? 17.845 15.597 -11.624 1.00 88.19 299 ALA A C 1
ATOM 2433 O O . ALA A 1 299 ? 18.967 15.177 -11.344 1.00 88.19 299 ALA A O 1
ATOM 2434 N N . ARG A 1 300 ? 17.509 16.886 -11.474 1.00 88.19 300 ARG A N 1
ATOM 2435 C CA . ARG A 1 300 ? 18.426 17.896 -10.920 1.00 88.19 300 ARG A CA 1
ATOM 2436 C C . ARG A 1 300 ? 18.800 17.577 -9.474 1.00 88.19 300 ARG A C 1
ATOM 2438 O O . ARG A 1 300 ? 19.978 17.532 -9.145 1.00 88.19 300 ARG A O 1
ATOM 2445 N N . GLU A 1 301 ? 17.815 17.268 -8.638 1.00 88.62 301 GLU A N 1
ATOM 2446 C CA . GLU A 1 301 ? 18.065 16.905 -7.241 1.00 88.62 301 GLU A CA 1
ATOM 2447 C C . GLU A 1 301 ? 18.816 15.568 -7.090 1.00 88.62 301 GLU A C 1
ATOM 2449 O O . GLU A 1 301 ? 19.507 15.354 -6.095 1.00 88.62 301 GLU A O 1
ATOM 2454 N N . ILE A 1 302 ? 18.658 14.639 -8.041 1.00 87.19 302 ILE A N 1
ATOM 2455 C CA . ILE A 1 302 ? 19.438 13.394 -8.099 1.00 87.19 302 ILE A CA 1
ATOM 2456 C C . ILE A 1 302 ? 20.896 13.722 -8.429 1.00 87.19 302 ILE A C 1
ATOM 2458 O O . ILE A 1 302 ? 21.784 13.222 -7.749 1.00 87.19 302 ILE A O 1
ATOM 2462 N N . LEU A 1 303 ? 21.144 14.593 -9.411 1.00 86.50 303 LEU A N 1
ATOM 2463 C CA . LEU A 1 303 ? 22.491 15.026 -9.795 1.00 86.50 303 LEU A CA 1
ATOM 2464 C C . LEU A 1 303 ? 23.227 15.747 -8.649 1.00 86.50 303 LEU A C 1
ATOM 2466 O O . LEU A 1 303 ? 24.437 15.602 -8.497 1.00 86.50 303 LEU A O 1
ATOM 2470 N N . GLU A 1 304 ? 22.500 16.492 -7.813 1.00 84.56 304 GLU A N 1
ATOM 2471 C CA . GLU A 1 304 ? 23.045 17.148 -6.615 1.00 84.56 304 GLU A CA 1
ATOM 2472 C C . GLU A 1 304 ? 23.405 16.161 -5.489 1.00 84.56 304 GLU A C 1
ATOM 2474 O O . GLU A 1 304 ? 24.239 16.467 -4.628 1.00 84.56 304 GLU A O 1
ATOM 2479 N N . ALA A 1 305 ? 22.817 14.959 -5.480 1.00 78.56 305 ALA A N 1
ATOM 2480 C CA . ALA A 1 305 ? 23.146 13.926 -4.509 1.00 78.56 305 ALA A CA 1
ATOM 2481 C C . ALA A 1 305 ? 24.534 13.339 -4.833 1.00 78.56 305 ALA A C 1
ATOM 2483 O O . ALA A 1 305 ? 24.680 12.475 -5.694 1.00 78.56 305 ALA A O 1
ATOM 2484 N N . ARG A 1 306 ? 25.564 13.806 -4.113 1.00 65.00 306 ARG A N 1
ATOM 2485 C CA . ARG A 1 306 ? 27.014 13.582 -4.339 1.00 65.00 306 ARG A CA 1
ATOM 2486 C C . ARG A 1 306 ? 27.532 12.124 -4.365 1.00 65.00 306 ARG A C 1
ATOM 2488 O O . ARG A 1 306 ? 28.738 11.921 -4.348 1.00 65.00 306 ARG A O 1
ATOM 2495 N N . ASN A 1 307 ? 26.667 11.115 -4.433 1.00 70.00 307 ASN A N 1
ATOM 2496 C CA . ASN A 1 307 ? 27.025 9.694 -4.319 1.00 70.00 307 ASN A CA 1
ATOM 2497 C C . ASN A 1 307 ? 26.678 8.855 -5.556 1.00 70.00 307 ASN A C 1
ATOM 2499 O O . ASN A 1 307 ? 26.609 7.629 -5.478 1.00 70.00 307 ASN A O 1
ATOM 2503 N N . LEU A 1 308 ? 26.437 9.486 -6.700 1.00 74.69 308 LEU A N 1
ATOM 2504 C CA . LEU A 1 308 ? 26.181 8.761 -7.939 1.00 74.69 308 LEU A CA 1
ATOM 2505 C C . LEU A 1 308 ? 27.477 8.451 -8.680 1.00 74.69 308 LEU A C 1
ATOM 2507 O O . LEU A 1 308 ? 28.387 9.276 -8.756 1.00 74.69 308 LEU A O 1
ATOM 2511 N N . GLY A 1 309 ? 27.551 7.243 -9.242 1.00 80.31 309 GLY A N 1
ATOM 2512 C CA . GLY A 1 309 ? 28.653 6.860 -10.116 1.00 80.31 309 GLY A CA 1
ATOM 2513 C C . GLY A 1 309 ? 28.780 7.839 -11.285 1.00 80.31 309 GLY A C 1
ATOM 2514 O O . GLY A 1 309 ? 27.774 8.307 -11.818 1.00 80.31 309 GLY A O 1
ATOM 2515 N N . TRP A 1 310 ? 30.019 8.125 -11.697 1.00 82.38 310 TRP A N 1
ATOM 2516 C CA . TRP A 1 310 ? 30.334 9.124 -12.729 1.00 82.38 310 TRP A CA 1
ATOM 2517 C C . TRP A 1 310 ? 29.466 8.985 -13.990 1.00 82.38 310 TRP A C 1
ATOM 2519 O O . TRP A 1 310 ? 28.960 9.979 -14.501 1.00 82.38 310 TRP A O 1
ATOM 2529 N N . TYR A 1 311 ? 29.220 7.749 -14.433 1.00 81.94 311 TYR A N 1
ATOM 2530 C CA . TYR A 1 311 ? 28.374 7.451 -15.588 1.00 81.94 311 TYR A CA 1
ATOM 2531 C C . TYR A 1 311 ? 26.943 7.999 -15.448 1.00 81.94 311 TYR A C 1
ATOM 2533 O O . TYR A 1 311 ? 26.440 8.656 -16.358 1.00 81.94 311 TYR A O 1
ATOM 2541 N N . ILE A 1 312 ? 26.306 7.785 -14.291 1.00 82.25 312 ILE A N 1
ATOM 2542 C CA . ILE A 1 312 ? 24.933 8.235 -14.024 1.00 82.25 312 ILE A CA 1
ATOM 2543 C C . ILE A 1 312 ? 24.867 9.763 -14.067 1.00 82.25 312 ILE A C 1
ATOM 2545 O O . ILE A 1 312 ? 23.964 10.322 -14.686 1.00 82.25 312 ILE A O 1
ATOM 2549 N N . ASN A 1 313 ? 25.854 10.438 -13.475 1.00 84.62 313 ASN A N 1
ATOM 2550 C CA . ASN A 1 313 ? 25.917 11.899 -13.468 1.00 84.62 313 ASN A CA 1
ATOM 2551 C C . ASN A 1 313 ? 26.078 12.477 -14.873 1.00 84.62 313 ASN A C 1
ATOM 2553 O O . ASN A 1 313 ? 25.384 13.429 -15.218 1.00 84.62 313 ASN A O 1
ATOM 2557 N N . THR A 1 314 ? 26.925 11.875 -15.710 1.00 86.00 314 THR A N 1
ATOM 2558 C CA . THR A 1 314 ? 27.086 12.298 -17.107 1.00 86.00 314 THR A CA 1
ATOM 2559 C C . THR A 1 314 ? 25.782 12.137 -17.897 1.00 86.00 314 THR A C 1
ATOM 2561 O O . THR A 1 314 ? 25.382 13.052 -18.614 1.00 86.00 314 THR A O 1
ATOM 2564 N N . GLN A 1 315 ? 25.075 11.013 -17.732 1.00 86.81 315 GLN A N 1
ATOM 2565 C CA . GLN A 1 315 ? 23.785 10.774 -18.394 1.00 86.81 315 GLN A CA 1
ATOM 2566 C C . GLN A 1 315 ? 22.697 11.751 -17.912 1.00 86.81 315 GLN A C 1
ATOM 2568 O O . GLN A 1 315 ? 21.947 12.297 -18.719 1.00 86.81 315 GLN A O 1
ATOM 2573 N N . LEU A 1 316 ? 22.624 12.022 -16.606 1.00 84.94 316 LEU A N 1
ATOM 2574 C CA . LEU A 1 316 ? 21.682 12.991 -16.036 1.00 84.94 316 LEU A CA 1
ATOM 2575 C C . LEU A 1 316 ? 21.971 14.421 -16.496 1.00 84.94 316 LEU A C 1
ATOM 2577 O O . LEU A 1 316 ? 21.046 15.144 -16.859 1.00 84.94 316 LEU A O 1
ATOM 2581 N N . ALA A 1 317 ? 23.240 14.825 -16.527 1.00 86.62 317 ALA A N 1
ATOM 2582 C CA . ALA A 1 317 ? 23.643 16.125 -17.048 1.00 86.62 317 ALA A CA 1
ATOM 2583 C C . ALA A 1 317 ? 23.265 16.274 -18.528 1.00 86.62 317 ALA A C 1
ATOM 2585 O O . ALA A 1 317 ? 22.698 17.298 -18.907 1.00 86.62 317 ALA A O 1
ATOM 2586 N N . GLY A 1 318 ? 23.475 15.225 -19.332 1.00 86.00 318 GLY A N 1
ATOM 2587 C CA . GLY A 1 318 ? 23.019 15.170 -20.720 1.00 86.00 318 GLY A CA 1
ATOM 2588 C C . GLY A 1 318 ? 21.500 15.312 -20.856 1.00 86.00 318 GLY A C 1
ATOM 2589 O O . GLY A 1 318 ? 21.031 16.100 -21.674 1.00 86.00 318 GLY A O 1
ATOM 2590 N N . PHE A 1 319 ? 20.720 14.618 -20.017 1.00 86.69 319 PHE A N 1
ATOM 2591 C CA . PHE A 1 319 ? 19.256 14.750 -19.970 1.00 86.69 319 PHE A CA 1
ATOM 2592 C C . PHE A 1 319 ? 18.799 16.174 -19.621 1.00 86.69 319 PHE A C 1
ATOM 2594 O O . PHE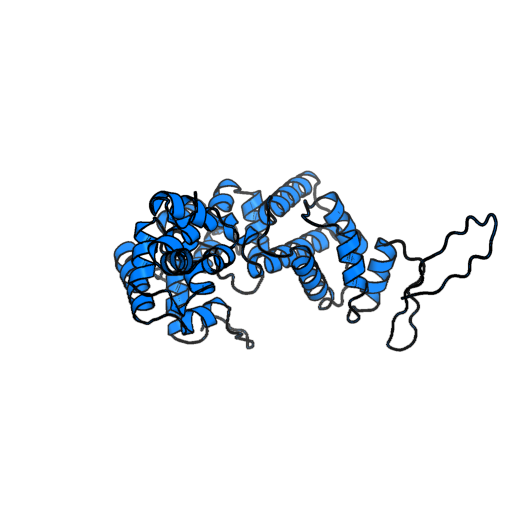 A 1 319 ? 17.821 16.665 -20.180 1.00 86.69 319 PHE A O 1
ATOM 2601 N N . LEU A 1 320 ? 19.523 16.853 -18.731 1.00 87.88 320 LEU A N 1
ATOM 2602 C CA . LEU A 1 320 ? 19.247 18.231 -18.318 1.00 87.88 320 LEU A CA 1
ATOM 2603 C C . LEU A 1 320 ? 19.804 19.291 -19.287 1.00 87.88 320 LEU A C 1
ATOM 2605 O O . LEU A 1 320 ? 19.581 20.480 -19.063 1.00 87.88 320 LEU A O 1
ATOM 2609 N N . GLY A 1 321 ? 20.526 18.890 -20.338 1.00 87.81 321 GLY A N 1
ATOM 2610 C CA . GLY A 1 321 ? 21.170 19.809 -21.280 1.00 87.81 321 GLY A CA 1
ATOM 2611 C C . GLY A 1 321 ? 22.344 20.597 -20.683 1.00 87.81 321 GLY A C 1
ATOM 2612 O O . GLY A 1 321 ? 22.625 21.705 -21.134 1.00 87.81 321 GLY A O 1
ATOM 2613 N N . LEU A 1 322 ? 23.014 20.064 -19.658 1.00 86.38 322 LEU A N 1
ATOM 2614 C CA . LEU A 1 322 ? 24.186 20.684 -19.037 1.00 86.38 322 LEU A CA 1
ATOM 2615 C C . LEU A 1 322 ? 25.447 20.332 -19.842 1.00 86.38 322 LEU A C 1
ATOM 2617 O O . LEU A 1 322 ? 25.755 19.160 -20.044 1.00 86.38 322 LEU A O 1
ATOM 2621 N N . GLU A 1 323 ? 26.170 21.350 -20.318 1.00 72.75 323 GLU A N 1
ATOM 2622 C CA . GLU A 1 323 ? 27.222 21.192 -21.338 1.00 72.75 323 GLU A CA 1
ATOM 2623 C C . GLU A 1 323 ? 28.532 20.565 -20.812 1.00 72.75 323 GLU A C 1
ATOM 2625 O O . GLU A 1 323 ? 29.307 20.054 -21.621 1.00 72.75 323 GLU A O 1
ATOM 2630 N N . ARG A 1 324 ? 28.790 20.536 -19.491 1.00 64.06 324 ARG A N 1
ATOM 2631 C CA . ARG A 1 324 ? 30.002 19.922 -18.907 1.00 64.06 324 ARG A CA 1
ATOM 2632 C C . ARG A 1 324 ? 29.808 19.395 -17.480 1.00 64.06 324 ARG A C 1
ATOM 2634 O O . ARG A 1 324 ? 29.435 20.141 -16.579 1.00 64.06 324 ARG A O 1
ATOM 2641 N N . VAL A 1 325 ? 30.174 18.126 -17.274 1.00 59.75 325 VAL A N 1
ATOM 2642 C CA . VAL A 1 325 ? 30.500 17.549 -15.957 1.00 59.75 325 VAL A CA 1
ATOM 2643 C C . VAL A 1 325 ? 32.011 17.327 -15.939 1.00 59.75 325 VAL A C 1
ATOM 2645 O O . VAL A 1 325 ? 32.502 16.322 -16.455 1.00 59.75 325 VAL A O 1
ATOM 2648 N N . GLU A 1 326 ? 32.770 18.289 -15.416 1.00 63.59 326 GLU A N 1
ATOM 2649 C CA . GLU A 1 326 ? 34.220 18.132 -15.275 1.00 63.59 326 GLU A CA 1
ATOM 2650 C C . GLU A 1 326 ? 34.540 17.368 -13.985 1.00 63.59 326 GLU A C 1
ATOM 2652 O O . GLU A 1 326 ? 33.995 17.635 -12.912 1.00 63.59 326 GLU A O 1
ATOM 2657 N N . ARG A 1 327 ? 35.411 16.362 -14.101 1.00 52.62 327 ARG A N 1
ATOM 2658 C CA . ARG A 1 327 ? 35.869 15.552 -12.970 1.00 52.62 327 ARG A CA 1
ATOM 2659 C C . ARG A 1 327 ? 37.043 16.282 -12.317 1.00 52.62 327 ARG A C 1
ATOM 2661 O O . ARG A 1 327 ? 38.151 16.227 -12.845 1.00 52.62 327 ARG A O 1
ATOM 2668 N N . ILE A 1 328 ? 36.810 16.971 -11.201 1.00 51.41 328 ILE A N 1
ATOM 2669 C CA . ILE A 1 328 ? 37.852 17.705 -10.469 1.00 51.41 328 ILE A CA 1
ATOM 2670 C C . ILE A 1 328 ? 38.124 16.968 -9.147 1.00 51.41 328 ILE A C 1
ATOM 2672 O O . ILE A 1 328 ? 37.461 17.190 -8.136 1.00 51.41 328 ILE A O 1
ATOM 2676 N N . GLY A 1 329 ? 39.100 16.054 -9.152 1.00 63.66 329 GLY A N 1
ATOM 2677 C CA . GLY A 1 329 ? 39.438 15.231 -7.979 1.00 63.66 329 GLY A CA 1
ATOM 2678 C C . GLY A 1 329 ? 38.321 14.250 -7.581 1.00 63.66 329 GLY A C 1
ATOM 2679 O O . GLY A 1 329 ? 37.691 13.650 -8.453 1.00 63.66 329 GLY A O 1
ATOM 2680 N N . ASP A 1 330 ? 38.072 14.100 -6.272 1.00 50.59 330 ASP A N 1
ATOM 2681 C CA . ASP A 1 330 ? 36.960 13.304 -5.706 1.00 50.59 330 ASP A CA 1
ATOM 2682 C C . ASP A 1 330 ? 35.610 14.063 -5.696 1.00 50.59 330 ASP A C 1
ATOM 2684 O O . ASP A 1 330 ? 34.605 13.556 -5.196 1.00 50.59 330 ASP A O 1
ATOM 2688 N N . GLY A 1 331 ? 35.567 15.287 -6.239 1.00 51.34 331 GLY A N 1
ATOM 2689 C CA . GLY A 1 331 ? 34.372 16.131 -6.327 1.00 51.34 331 GLY A CA 1
ATOM 2690 C C . GLY A 1 331 ? 33.907 16.378 -7.767 1.00 51.34 331 GLY A C 1
ATOM 2691 O O . GLY A 1 331 ? 34.664 16.236 -8.727 1.00 51.34 331 GLY A O 1
ATOM 2692 N N . MET A 1 332 ? 32.638 16.764 -7.924 1.00 56.03 332 MET A N 1
ATOM 2693 C CA . MET A 1 332 ? 32.061 17.219 -9.195 1.00 56.03 332 MET A CA 1
ATOM 2694 C C . MET A 1 332 ? 31.619 18.679 -9.085 1.00 56.03 332 MET A C 1
ATOM 2696 O O . MET A 1 332 ? 30.974 19.050 -8.103 1.00 56.03 332 MET A O 1
ATOM 2700 N N . GLU A 1 333 ? 31.922 19.477 -10.110 1.00 62.62 333 GLU A N 1
ATOM 2701 C CA . GLU A 1 333 ? 31.446 20.855 -10.266 1.00 62.62 333 GLU A CA 1
ATOM 2702 C C . GLU A 1 333 ? 30.609 20.955 -11.554 1.00 62.62 333 GLU A C 1
ATOM 2704 O O . GLU A 1 333 ? 31.014 20.471 -12.614 1.00 62.62 333 GLU A O 1
ATOM 2709 N N . LEU A 1 334 ? 29.401 21.520 -11.453 1.00 58.94 334 LEU A N 1
ATOM 2710 C CA . LEU A 1 334 ? 28.469 21.682 -12.574 1.00 58.94 334 LEU A CA 1
ATOM 2711 C C . LEU A 1 334 ? 28.578 23.109 -13.111 1.00 58.94 334 LEU A C 1
ATOM 2713 O O . LEU A 1 334 ? 28.338 24.060 -12.369 1.00 58.94 334 LEU A O 1
ATOM 2717 N N . THR A 1 335 ? 28.882 23.273 -14.399 1.00 57.47 335 THR A N 1
ATOM 2718 C CA . THR A 1 335 ? 28.875 24.591 -15.050 1.00 57.47 335 THR A CA 1
ATOM 2719 C C . THR A 1 335 ? 27.643 24.727 -15.944 1.00 57.47 335 THR A C 1
ATOM 2721 O O . THR A 1 335 ? 27.391 23.910 -16.830 1.00 57.47 335 THR A O 1
ATOM 2724 N N . ALA A 1 336 ? 26.825 25.754 -15.698 1.00 52.03 336 ALA A N 1
ATOM 2725 C CA . ALA A 1 336 ? 25.708 26.085 -16.576 1.00 52.03 336 ALA A CA 1
ATOM 2726 C C . ALA A 1 336 ? 26.253 26.738 -17.857 1.00 52.03 336 ALA A C 1
ATOM 2728 O O . ALA A 1 336 ? 26.911 27.778 -17.795 1.00 52.03 336 ALA A O 1
ATOM 2729 N N . GLY A 1 337 ? 25.981 26.127 -19.013 1.00 46.12 337 GLY A N 1
ATOM 2730 C CA . GLY A 1 337 ? 26.358 26.660 -20.321 1.00 46.12 337 GLY A CA 1
ATOM 2731 C C . GLY A 1 337 ? 25.618 27.965 -20.601 1.00 46.12 337 GLY A C 1
ATOM 2732 O O . GLY A 1 337 ? 24.442 27.966 -20.962 1.00 46.12 337 GLY A O 1
ATOM 2733 N N . ASN A 1 338 ? 26.292 29.097 -20.406 1.00 42.12 338 ASN A N 1
ATOM 2734 C CA . ASN A 1 338 ? 25.748 30.406 -20.730 1.00 42.12 338 ASN A CA 1
ATOM 2735 C C . ASN A 1 338 ? 25.853 30.605 -22.251 1.00 42.12 338 ASN A C 1
ATOM 2737 O O . ASN A 1 338 ? 26.884 31.054 -22.758 1.00 42.12 338 ASN A O 1
ATOM 2741 N N . ARG A 1 339 ? 24.806 30.240 -23.005 1.00 41.00 339 ARG A N 1
ATOM 2742 C CA . ARG A 1 339 ? 24.709 30.612 -24.424 1.00 41.00 339 ARG A CA 1
ATOM 2743 C C . ARG A 1 339 ? 24.501 32.116 -24.512 1.00 41.00 339 ARG A C 1
ATOM 2745 O O . ARG A 1 339 ? 23.397 32.623 -24.337 1.00 41.00 339 ARG A O 1
ATOM 2752 N N . GLY A 1 340 ? 25.605 32.818 -24.747 1.00 36.72 340 GLY A N 1
ATOM 2753 C CA . GLY A 1 340 ? 25.643 34.262 -24.866 1.00 36.72 340 GLY A CA 1
ATOM 2754 C C . GLY A 1 340 ? 24.683 34.776 -25.933 1.00 36.72 340 GLY A C 1
ATOM 2755 O O . GLY A 1 340 ? 24.826 34.469 -27.113 1.00 36.72 340 GLY A O 1
ATOM 2756 N N . ASN A 1 341 ? 23.767 35.640 -25.509 1.00 34.75 341 ASN A N 1
ATOM 2757 C CA . ASN A 1 341 ? 23.314 36.751 -26.327 1.00 34.75 341 ASN A CA 1
ATOM 2758 C C . ASN A 1 341 ? 23.721 38.025 -25.580 1.00 34.75 341 ASN A C 1
ATOM 2760 O O . ASN A 1 341 ? 23.010 38.538 -24.720 1.00 34.75 341 ASN A O 1
ATOM 2764 N N . ASN A 1 342 ? 24.956 38.458 -25.837 1.00 37.34 342 ASN A N 1
ATOM 2765 C CA . ASN A 1 342 ? 25.515 39.681 -25.285 1.00 37.34 342 ASN A CA 1
ATOM 2766 C C . ASN A 1 342 ? 24.944 40.879 -26.050 1.00 37.34 342 ASN A C 1
ATOM 2768 O O . ASN A 1 342 ? 25.343 41.131 -27.185 1.00 37.34 342 ASN A O 1
ATOM 2772 N N . SER A 1 343 ? 24.108 41.683 -25.393 1.00 33.72 343 SER A N 1
ATOM 2773 C CA . SER A 1 343 ? 24.068 43.117 -25.674 1.00 33.72 343 SER A CA 1
ATOM 2774 C C . SER A 1 343 ? 23.698 43.942 -24.438 1.00 33.72 343 SER A C 1
ATOM 2776 O O . SER A 1 343 ? 22.556 43.933 -23.995 1.00 33.72 343 SER A O 1
ATOM 2778 N N . ALA A 1 344 ? 24.697 44.719 -24.006 1.00 34.78 344 ALA A N 1
ATOM 2779 C CA . ALA A 1 344 ? 24.628 46.039 -23.373 1.00 34.78 344 ALA A CA 1
ATOM 2780 C C . ALA A 1 344 ? 24.217 46.182 -21.888 1.00 34.78 344 ALA A C 1
ATOM 2782 O O . ALA A 1 344 ? 23.056 46.019 -21.553 1.00 34.78 344 ALA A O 1
ATOM 2783 N N . ARG A 1 345 ? 25.193 46.716 -21.113 1.00 30.75 345 ARG A N 1
ATOM 2784 C CA . ARG A 1 345 ? 25.120 47.741 -20.029 1.00 30.75 345 ARG A CA 1
ATOM 2785 C C . ARG A 1 345 ? 24.205 47.424 -18.820 1.00 30.75 345 ARG A C 1
ATOM 2787 O O . ARG A 1 345 ? 23.122 46.904 -18.968 1.00 30.75 345 ARG A O 1
ATOM 2794 N N . SER A 1 346 ? 24.516 47.739 -17.564 1.00 29.16 346 SER A N 1
ATOM 2795 C CA . SER A 1 346 ? 25.412 48.716 -16.930 1.00 29.16 346 SER A CA 1
ATOM 2796 C C . SER A 1 346 ? 25.539 48.398 -15.429 1.00 29.16 346 SER A C 1
ATOM 2798 O O . SER A 1 346 ? 24.682 47.720 -14.872 1.00 29.16 346 SER A O 1
ATOM 2800 N N . ASN A 1 347 ? 26.576 48.958 -14.796 1.00 31.91 347 ASN A N 1
ATOM 2801 C CA . ASN A 1 347 ? 26.830 49.002 -13.351 1.00 31.91 347 ASN A CA 1
ATOM 2802 C C . ASN A 1 347 ? 25.581 49.240 -12.484 1.00 31.91 347 ASN A C 1
ATOM 2804 O O . ASN A 1 347 ? 24.789 50.138 -12.762 1.00 31.91 347 ASN A O 1
ATOM 2808 N N . GLY A 1 348 ? 25.496 48.509 -11.371 1.00 27.27 348 GLY A N 1
ATOM 2809 C CA . GLY A 1 348 ? 24.453 48.661 -10.359 1.00 27.27 348 GLY A CA 1
ATOM 2810 C C . GLY A 1 348 ? 24.843 47.993 -9.044 1.00 27.27 348 GLY A C 1
ATOM 2811 O O . GLY A 1 348 ? 24.451 46.871 -8.760 1.00 27.27 348 GLY A O 1
ATOM 2812 N N . MET A 1 349 ? 25.656 48.707 -8.276 1.00 26.52 349 MET A N 1
ATOM 2813 C CA . MET A 1 349 ? 26.018 48.491 -6.877 1.00 26.52 349 MET A CA 1
ATOM 2814 C C . MET A 1 349 ? 24.782 48.597 -5.973 1.00 26.52 349 MET A C 1
ATOM 2816 O O . MET A 1 349 ? 24.214 49.676 -5.977 1.00 26.52 349 MET A O 1
ATOM 2820 N N . TRP A 1 350 ? 24.420 47.575 -5.180 1.00 25.27 350 TRP A N 1
ATOM 2821 C CA . TRP A 1 350 ? 23.721 47.727 -3.885 1.00 25.27 350 TRP A CA 1
ATOM 2822 C C . TRP A 1 350 ? 23.959 46.517 -2.971 1.00 25.27 350 TRP A C 1
ATOM 2824 O O . TRP A 1 350 ? 23.768 45.366 -3.356 1.00 25.27 350 TRP A O 1
ATOM 2834 N N . ALA A 1 351 ? 24.367 46.827 -1.744 1.00 23.41 351 ALA A N 1
ATOM 2835 C CA . ALA A 1 351 ? 24.282 45.973 -0.570 1.00 23.41 351 ALA A CA 1
ATOM 2836 C C . ALA A 1 351 ? 22.874 46.067 0.054 1.00 23.41 351 ALA A C 1
ATOM 2838 O O . ALA A 1 351 ? 22.214 47.090 -0.131 1.00 23.41 351 ALA A O 1
ATOM 2839 N N . TRP A 1 352 ? 22.451 45.042 0.805 1.00 23.55 352 TRP A N 1
ATOM 2840 C CA . TRP A 1 352 ? 22.096 45.076 2.242 1.00 23.55 352 TRP A CA 1
ATOM 2841 C C . TRP A 1 352 ? 21.212 43.882 2.656 1.00 23.55 352 TRP A C 1
ATOM 2843 O O . TRP A 1 352 ? 20.337 43.465 1.902 1.00 23.55 352 TRP A O 1
ATOM 2853 N N . SER A 1 353 ? 21.443 43.470 3.916 1.00 33.53 353 SER A N 1
ATOM 2854 C CA . SER A 1 353 ? 20.582 42.759 4.893 1.00 33.53 353 SER A CA 1
ATOM 2855 C C . SER A 1 353 ? 20.124 41.331 4.618 1.00 33.53 353 SER A C 1
ATOM 2857 O O . SER A 1 353 ? 19.203 41.144 3.797 1.00 33.53 353 SER A O 1
#

Foldseek 3Di:
DDPLPDPVVVVLVVLLPDLDNVVQLPPDVSSVVSCLALLSLLSNLCSQQNQLCSVVVCLLPPQLSQAPRNVVSNVVSRHDLFLLLLLVLVCLVVDQHPPPPDPPSDQDSNSVSSVNHDPRNNCNSNVVCCVQPNPSADPVRDHLLVVLCQCLQPPHVVSPNVVVNVCSCPRRVDECPPPDDDDVLLSLLVCCLPPVVSNVSHLSCLQEPLVLVLNLLLNLLVVLLVCVVPPDDPVVVLSSLVSSQSSNDDDHGSDDSLVSNLVSVQVNVQPDPDLGLLLSSLVCCVPRHDDPDDSLVSLVVSLVPLPHDPSSNVSSCVSNVQPDFDDDDSGTDGDRPDPDPDDDDDDDDDDDD

Nearest PDB structures (foldseek):
  4gpk-assembly2_E  TM=2.492E-01  e=3.427E+00  Bacillus thuringiensis serovar thuringiensis
  7qdz-assembly1_B  TM=2.116E-01  e=3.572E+00  Homo sapiens
  2qmr-assembly2_B  TM=1.976E-01  e=4.214E+00  Homo sapiens
  7qdy-assembly1_B  TM=2.105E-01  e=9.245E+00  Homo sapiens

Sequence (353 aa):
MGLTLLPEDIILNVFKNLSNPQSFSQASRHLYGLSKEPRFKAHWLVHHFGPRYALYYAILRMPHLCNDALLSTLVNCGAIVPRYLVQMIVQSYNGPRRYSTDIDSTSTPLDDATSRLPFTGYAYIVSHAWRHYGDIWDARQANDFSLFIKYAGYRDPEYRNMDLLKELIHTYGFIPVPLPGAPVMRNIILLARDEPAIFAHFSVPFRCDRLVRKRTWESVLLFIATYTSEPREPDRRALLFSAINRCLGEGPLEFDDKAVFKTTFVDTFSKQREEHPIMAILKQVCEEVTLTFSIVEAAREILEARNLGWYINTQLAGFLGLERVERIGDGMELTAGNRGNNSARSNGMWAWS

Radius of gyration: 24.77 Å; Cα contacts (8 Å, |Δi|>4): 390; chains: 1; bounding box: 63×77×55 Å

Secondary structure (DSSP, 8-state):
--GGGS-HHHHHHHHHT-S-HHHHHHH-HHHHHHHHSHHHHHHHHHHHH-TTTHHHHHHHH-GGG-SHHHHHHHHHTT----HHHHHHHHHHHTSS-TT--SS--PPPHHHHHHTTS-HHHHHHHHHHHHHHHSSSS-TT---HHHHHHHHTTSS-GGG--HHHHHHHHHTS-----SPPSSSHHHHHHHHHHH-HHHHHTT-THHHH-HHHHHHHHHHHHHHHHHHHHS---HHHHHHHHHHHHHHH-SS--SS-HHHHHHHHHHHHHHS--S---HHHHHHHHHHHS--SS-HHHHHHHHHHSTTS-HHHHHHHHHHTT-SEEEEETTEEEEE------------------

pLDDT: mean 84.41, std 16.62, range [23.41, 98.5]

Solvent-accessible surface area (backbone atoms only — not comparable to full-atom values): 20456 Å² total; per-residue (Å²): 136,64,81,86,76,56,59,66,71,60,51,44,59,55,51,38,70,44,95,59,61,63,65,52,34,70,70,38,76,66,45,32,53,52,59,67,36,43,64,47,48,25,49,26,34,29,62,74,52,30,34,65,37,20,52,60,52,41,35,56,77,41,16,75,62,35,29,44,69,32,49,53,40,24,42,75,70,54,28,42,81,23,41,41,51,51,51,48,51,56,44,45,72,78,39,83,66,90,80,59,93,53,96,77,78,68,81,46,72,58,44,63,19,54,77,47,38,36,68,56,18,53,52,43,53,54,52,52,44,36,75,74,60,46,68,76,53,45,101,82,69,48,51,58,65,60,47,47,42,38,22,70,18,69,90,42,66,89,50,44,32,67,66,63,39,47,42,42,43,67,75,38,37,43,55,86,56,86,70,74,85,74,76,60,51,51,50,53,36,50,40,31,50,78,37,47,75,66,38,61,76,59,46,60,50,40,49,69,31,70,66,54,35,31,48,45,46,47,35,51,54,51,49,44,49,52,39,73,77,51,77,69,62,68,71,62,47,57,47,48,38,54,9,47,35,60,54,64,46,87,78,89,54,84,60,65,58,56,60,42,49,46,56,33,52,50,61,56,54,70,74,47,91,67,92,67,64,57,47,60,39,52,51,48,45,68,74,60,45,79,65,99,58,63,62,69,60,42,49,51,58,50,62,67,45,90,81,62,55,70,68,58,44,52,37,48,34,55,69,72,68,42,77,44,79,53,82,58,81,99,46,78,55,80,51,80,70,77,80,80,82,88,78,81,88,76,93,81,90,81,87,84,136